Protein AF-A0A397U484-F1 (afdb_monomer_lite)

Structure (mmCIF, N/CA/C/O backbone):
data_AF-A0A397U484-F1
#
_entry.id   AF-A0A397U484-F1
#
loop_
_atom_site.group_PDB
_atom_site.id
_atom_site.type_symbol
_atom_site.label_atom_id
_atom_site.label_alt_id
_atom_site.label_comp_id
_atom_site.label_asym_id
_atom_site.label_entity_id
_atom_site.label_seq_id
_atom_site.pdbx_PDB_ins_code
_atom_site.Cartn_x
_atom_site.Cartn_y
_atom_site.Cartn_z
_atom_site.occupancy
_atom_site.B_iso_or_equiv
_atom_site.auth_seq_id
_atom_site.auth_comp_id
_atom_site.auth_asym_id
_atom_site.auth_atom_id
_atom_site.pdbx_PDB_model_num
ATOM 1 N N . MET A 1 1 ? -28.009 -12.535 -7.518 1.00 37.16 1 MET A N 1
ATOM 2 C CA . MET A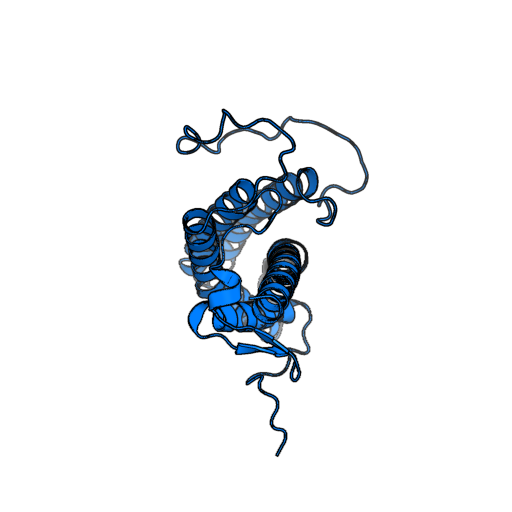 1 1 ? -27.592 -11.206 -7.020 1.00 37.16 1 MET A CA 1
ATOM 3 C C . MET A 1 1 ? -26.565 -11.410 -5.917 1.00 37.16 1 MET A C 1
ATOM 5 O O . MET A 1 1 ? -26.937 -11.624 -4.772 1.00 37.16 1 MET A O 1
ATOM 9 N N . THR A 1 2 ? -25.275 -11.471 -6.244 1.00 42.84 2 THR A N 1
ATOM 10 C CA . THR A 1 2 ? -24.230 -11.601 -5.219 1.00 42.84 2 THR A CA 1
ATOM 11 C C . THR A 1 2 ? -23.977 -10.226 -4.626 1.00 42.84 2 THR A C 1
ATOM 13 O O . THR A 1 2 ? -23.260 -9.416 -5.202 1.00 42.84 2 THR A O 1
ATOM 16 N N . ASN A 1 3 ? -24.609 -9.962 -3.485 1.00 43.28 3 ASN A N 1
ATOM 17 C CA . ASN A 1 3 ? -24.406 -8.767 -2.674 1.00 43.28 3 ASN A CA 1
ATOM 18 C C . ASN A 1 3 ? -23.039 -8.844 -1.964 1.00 43.28 3 ASN A C 1
ATOM 20 O O . ASN A 1 3 ? -22.953 -8.876 -0.739 1.00 43.28 3 ASN A O 1
ATOM 24 N N . SER A 1 4 ? -21.951 -8.998 -2.724 1.00 55.66 4 SER A N 1
ATOM 25 C CA . SER A 1 4 ? -20.608 -8.854 -2.178 1.00 55.66 4 SER A CA 1
ATOM 26 C C . SER A 1 4 ? -20.377 -7.361 -2.003 1.00 55.66 4 SER A C 1
ATOM 28 O O . SER A 1 4 ? -20.268 -6.647 -2.990 1.00 55.66 4 SER A O 1
ATOM 30 N N . GLY A 1 5 ? -20.281 -6.868 -0.768 1.00 64.00 5 GLY A N 1
ATOM 31 C CA . GLY A 1 5 ? -20.002 -5.449 -0.494 1.00 64.00 5 GLY A CA 1
ATOM 32 C C . GLY A 1 5 ? -18.677 -4.918 -1.084 1.00 64.00 5 GLY A C 1
ATOM 33 O O . GLY A 1 5 ? -18.358 -3.734 -0.959 1.00 64.00 5 GLY A O 1
ATOM 34 N N . ILE A 1 6 ? -17.894 -5.777 -1.747 1.00 72.88 6 ILE A N 1
ATOM 35 C CA . ILE A 1 6 ? -16.725 -5.423 -2.550 1.00 72.88 6 ILE A CA 1
ATOM 36 C C . ILE A 1 6 ? -17.158 -5.206 -4.005 1.00 72.88 6 ILE A C 1
ATOM 38 O O . ILE A 1 6 ? -17.778 -6.079 -4.604 1.00 72.88 6 ILE A O 1
ATOM 42 N N . SER A 1 7 ? -16.777 -4.063 -4.580 1.00 70.06 7 SER A N 1
ATOM 43 C CA . SER A 1 7 ? -17.123 -3.692 -5.959 1.00 70.06 7 SER A CA 1
ATOM 44 C C . SER A 1 7 ? -16.240 -4.360 -7.025 1.00 70.06 7 SER A C 1
ATOM 46 O O . SER A 1 7 ? -16.580 -4.305 -8.201 1.00 70.06 7 SER A O 1
ATOM 48 N N . GLU A 1 8 ? -15.100 -4.943 -6.643 1.00 81.12 8 GLU A N 1
ATOM 49 C CA . GLU A 1 8 ? -14.069 -5.455 -7.556 1.00 81.12 8 GLU A CA 1
ATOM 50 C C . GLU A 1 8 ? -13.489 -6.774 -7.019 1.00 81.12 8 GLU A C 1
ATOM 52 O O . GLU A 1 8 ? -13.091 -6.857 -5.853 1.00 81.12 8 GLU A O 1
ATOM 57 N N . PHE A 1 9 ? -13.422 -7.806 -7.863 1.00 86.56 9 PHE A N 1
ATOM 58 C CA . PHE A 1 9 ? -12.783 -9.082 -7.526 1.00 86.56 9 PHE A CA 1
ATOM 59 C C . PHE A 1 9 ? -11.251 -8.963 -7.552 1.00 86.56 9 PHE A C 1
ATOM 61 O O . PHE A 1 9 ? -10.719 -8.169 -8.330 1.00 86.56 9 PHE A O 1
ATOM 68 N N . PRO A 1 10 ? -10.523 -9.752 -6.739 1.00 90.06 10 PRO A N 1
ATOM 69 C CA . PRO A 1 10 ? -9.067 -9.739 -6.765 1.00 90.06 10 PRO A CA 1
ATOM 70 C C . PRO A 1 10 ? -8.542 -10.135 -8.159 1.00 90.06 10 PRO A C 1
ATOM 72 O O . PRO A 1 10 ? -9.025 -11.119 -8.725 1.00 90.06 10 PRO A O 1
ATOM 75 N N . PRO A 1 11 ? -7.536 -9.425 -8.705 1.00 94.19 11 PRO A N 1
ATOM 76 C CA . PRO A 1 11 ? -6.902 -9.791 -9.968 1.00 94.19 11 PRO A CA 1
ATOM 77 C C . PRO A 1 11 ? -6.286 -11.197 -9.930 1.00 94.19 11 PRO A C 1
ATOM 79 O O . PRO A 1 11 ? -5.764 -11.630 -8.898 1.00 94.19 11 PRO A O 1
ATOM 82 N N . ASN A 1 12 ? -6.283 -11.888 -11.077 1.00 93.81 12 ASN A N 1
ATOM 83 C CA . ASN A 1 12 ? -5.610 -13.186 -11.218 1.00 93.81 12 ASN A CA 1
ATOM 84 C C . ASN A 1 12 ? -4.085 -13.050 -11.114 1.00 93.81 12 ASN A C 1
ATOM 86 O O . ASN A 1 12 ? -3.438 -13.858 -10.448 1.00 93.81 12 ASN A O 1
ATOM 90 N N . ASP A 1 13 ? -3.527 -12.009 -11.737 1.00 94.19 13 ASP A N 1
ATOM 91 C CA . ASP A 1 13 ? -2.103 -11.692 -11.666 1.00 94.19 13 ASP A CA 1
ATOM 92 C C . ASP A 1 13 ? -1.714 -11.299 -10.234 1.00 94.19 13 ASP A C 1
ATOM 94 O O . ASP A 1 13 ? -2.252 -10.350 -9.654 1.00 94.19 13 ASP A O 1
ATOM 98 N N . VAL A 1 14 ? -0.766 -12.042 -9.665 1.00 95.75 14 VAL A N 1
ATOM 99 C CA . VAL A 1 14 ? -0.270 -11.841 -8.302 1.00 95.75 14 VAL A CA 1
ATOM 100 C C . VAL A 1 14 ? 0.379 -10.474 -8.112 1.00 95.75 14 VAL A C 1
ATOM 102 O O . VAL A 1 14 ? 0.218 -9.895 -7.040 1.00 95.75 14 VAL A O 1
ATOM 105 N N . HIS A 1 15 ? 1.017 -9.918 -9.146 1.00 96.94 15 HIS A N 1
ATOM 106 C CA . HIS A 1 15 ? 1.663 -8.608 -9.081 1.00 96.94 15 HIS A CA 1
ATOM 107 C C . HIS A 1 15 ? 0.651 -7.459 -9.091 1.00 96.94 15 HIS A C 1
ATOM 109 O O . HIS A 1 15 ? 0.992 -6.343 -8.720 1.00 96.94 15 HIS A O 1
ATOM 115 N N . LEU A 1 16 ? -0.613 -7.721 -9.444 1.00 97.75 16 LEU A N 1
ATOM 116 C CA . LEU A 1 16 ? -1.688 -6.725 -9.422 1.00 97.75 16 LEU A CA 1
ATOM 117 C C . LEU A 1 16 ? -2.507 -6.734 -8.120 1.00 97.75 16 LEU A C 1
ATOM 119 O O . LEU A 1 16 ? -3.198 -5.760 -7.810 1.00 97.75 16 LEU A O 1
ATOM 123 N N . LYS A 1 17 ? -2.424 -7.809 -7.327 1.00 96.88 17 LYS A N 1
ATOM 124 C CA . LYS A 1 17 ? -3.165 -7.952 -6.061 1.00 96.88 17 LYS A CA 1
ATOM 125 C C . LYS A 1 17 ? -2.845 -6.876 -5.011 1.00 96.88 17 LYS A C 1
ATOM 127 O O . LYS A 1 17 ? -3.795 -6.447 -4.352 1.00 96.88 17 LYS A O 1
ATOM 132 N N . PRO A 1 18 ? -1.588 -6.415 -4.830 1.00 97.88 18 PRO A N 1
ATOM 133 C CA . PRO A 1 18 ? -1.286 -5.349 -3.875 1.00 97.88 18 PRO A CA 1
ATOM 134 C C . PRO A 1 18 ? -2.075 -4.071 -4.161 1.00 97.88 18 PRO A C 1
ATOM 136 O O . PRO A 1 18 ? -2.688 -3.517 -3.255 1.00 97.88 18 PRO A O 1
ATOM 139 N N . PHE A 1 19 ? -2.146 -3.649 -5.424 1.00 97.75 19 PHE A N 1
ATOM 140 C CA . PHE A 1 19 ? -2.832 -2.413 -5.812 1.00 97.75 19 PHE A CA 1
ATOM 141 C C . PHE A 1 19 ? -4.352 -2.519 -5.649 1.00 97.75 19 PHE A C 1
ATOM 143 O O . PHE A 1 19 ? -4.992 -1.580 -5.176 1.00 97.75 19 PHE A O 1
ATOM 150 N N . TRP A 1 20 ? -4.930 -3.690 -5.940 1.00 96.69 20 TRP A N 1
ATOM 151 C CA . TRP A 1 20 ? -6.330 -3.980 -5.614 1.00 96.69 20 TRP A CA 1
ATOM 152 C C . TRP A 1 20 ? -6.606 -3.863 -4.109 1.00 96.69 20 TRP A C 1
ATOM 154 O O . TRP A 1 20 ? -7.555 -3.195 -3.700 1.00 96.69 20 TRP A O 1
ATOM 164 N N . LEU A 1 21 ? -5.753 -4.457 -3.268 1.00 97.19 21 LEU A N 1
ATOM 165 C CA . LEU A 1 21 ? -5.903 -4.369 -1.816 1.00 97.19 21 LEU A CA 1
ATOM 166 C C . LEU A 1 21 ? -5.760 -2.922 -1.320 1.00 97.19 21 LEU A C 1
ATOM 168 O O . LEU A 1 21 ? -6.524 -2.501 -0.454 1.00 97.19 21 LEU A O 1
ATOM 172 N N . MET A 1 22 ? -4.830 -2.150 -1.887 1.00 97.88 22 MET A N 1
ATOM 173 C CA . MET A 1 22 ? -4.642 -0.732 -1.562 1.00 97.88 22 MET A CA 1
ATOM 174 C C . MET A 1 22 ? -5.888 0.098 -1.893 1.00 97.88 22 MET A C 1
ATOM 176 O O . MET A 1 22 ? -6.296 0.886 -1.047 1.00 97.88 22 MET A O 1
ATOM 180 N N . ARG A 1 23 ? -6.570 -0.141 -3.026 1.00 96.94 23 ARG A N 1
ATOM 181 C CA . ARG A 1 23 ? -7.870 0.501 -3.330 1.00 96.94 23 ARG A CA 1
ATOM 182 C C . ARG A 1 23 ? -8.941 0.180 -2.288 1.00 96.94 23 ARG A C 1
ATOM 184 O O . ARG A 1 23 ? -9.732 1.044 -1.907 1.00 96.94 23 ARG A O 1
ATOM 191 N N . LEU A 1 24 ? -8.994 -1.069 -1.818 1.00 96.44 24 LEU A N 1
ATOM 192 C CA . LEU A 1 24 ? -9.930 -1.442 -0.757 1.00 96.44 24 LEU A CA 1
ATOM 193 C C . LEU A 1 24 ? -9.592 -0.728 0.552 1.00 96.44 24 LEU A C 1
ATOM 195 O O . LEU A 1 24 ? -10.484 -0.139 1.158 1.00 96.44 24 LEU A O 1
ATOM 199 N N . LEU A 1 25 ? -8.322 -0.736 0.960 1.00 97.69 25 LEU A N 1
ATOM 200 C CA . LEU A 1 25 ? -7.854 -0.051 2.166 1.00 97.69 25 LEU A CA 1
ATOM 201 C C . LEU A 1 25 ? -8.114 1.459 2.095 1.00 97.69 25 LEU A C 1
ATOM 203 O O . LEU A 1 25 ? -8.674 2.009 3.042 1.00 97.69 25 LEU A O 1
ATOM 207 N N . GLU A 1 26 ? -7.817 2.103 0.966 1.00 97.69 26 GLU A N 1
ATOM 208 C CA . GLU A 1 26 ? -8.126 3.513 0.713 1.00 97.69 26 GLU A CA 1
ATOM 209 C C . GLU A 1 26 ? -9.607 3.801 0.962 1.00 97.69 26 GLU A C 1
ATOM 211 O O . GLU A 1 26 ? -9.950 4.677 1.754 1.00 97.69 26 GLU A O 1
ATOM 216 N N . ARG A 1 27 ? -10.502 3.000 0.374 1.00 96.62 27 ARG A N 1
ATOM 217 C CA . ARG A 1 27 ? -11.949 3.162 0.560 1.00 96.62 27 ARG A CA 1
ATOM 218 C C . ARG A 1 27 ? -12.374 3.011 2.020 1.00 96.62 27 ARG A C 1
ATOM 220 O O . ARG A 1 27 ? -13.224 3.762 2.500 1.00 96.62 27 ARG A O 1
ATOM 227 N N . THR A 1 28 ? -11.757 2.089 2.765 1.00 97.38 28 THR A N 1
ATOM 228 C CA . THR A 1 28 ? -12.026 1.966 4.208 1.00 97.38 28 THR A CA 1
ATOM 229 C C . THR A 1 28 ? -11.581 3.194 5.007 1.00 97.38 28 THR A C 1
ATOM 231 O O . THR A 1 28 ? -12.201 3.502 6.022 1.00 97.38 28 THR A O 1
ATOM 234 N N . MET A 1 29 ? -10.551 3.912 4.553 1.00 97.75 29 MET A N 1
ATOM 235 C CA . MET A 1 29 ? -10.030 5.123 5.195 1.00 97.75 29 MET A CA 1
ATOM 236 C C . MET A 1 29 ? -10.788 6.397 4.786 1.00 97.75 29 MET A C 1
ATOM 238 O O . MET A 1 29 ? -10.881 7.332 5.581 1.00 97.75 29 MET A O 1
ATOM 242 N N . THR A 1 30 ? -11.357 6.455 3.578 1.00 96.75 30 THR A N 1
ATOM 243 C CA . THR A 1 30 ? -12.063 7.647 3.074 1.00 96.75 30 THR A CA 1
ATOM 244 C C . THR A 1 30 ? -13.531 7.679 3.478 1.00 96.75 30 THR A C 1
ATOM 246 O O . THR A 1 30 ? -13.977 8.666 4.059 1.00 96.75 30 THR A O 1
ATOM 249 N N . THR A 1 31 ? -14.276 6.603 3.219 1.00 95.81 31 THR A N 1
ATOM 250 C CA . THR A 1 31 ? -15.728 6.518 3.472 1.00 95.81 31 THR A CA 1
ATOM 251 C C . THR A 1 31 ? -16.108 5.392 4.428 1.00 95.81 31 THR A C 1
ATOM 253 O O . THR A 1 31 ? -17.232 5.348 4.921 1.00 95.81 31 THR A O 1
ATOM 256 N N . GLY A 1 32 ? -15.179 4.476 4.707 1.00 96.19 32 GLY A N 1
ATOM 257 C CA . GLY A 1 32 ? -15.517 3.147 5.204 1.00 96.19 32 GLY A CA 1
ATOM 258 C C . GLY A 1 32 ? -15.878 2.221 4.041 1.00 96.19 32 GLY A C 1
ATOM 259 O O . GLY A 1 32 ? -16.239 2.669 2.948 1.00 96.19 32 GLY A O 1
ATOM 260 N N . GLY A 1 33 ? -15.737 0.914 4.245 1.00 95.25 33 GLY A N 1
ATOM 261 C CA . GLY A 1 33 ? -15.978 -0.045 3.172 1.00 95.25 33 GLY A CA 1
ATOM 262 C C . GLY A 1 33 ? -15.709 -1.492 3.548 1.00 95.25 33 GLY A C 1
ATOM 263 O O . GLY A 1 33 ? -15.178 -1.797 4.612 1.00 95.25 33 GLY A O 1
ATOM 264 N N . TYR A 1 34 ? -16.072 -2.399 2.646 1.00 93.81 34 TYR A N 1
ATOM 265 C CA . TYR A 1 34 ? -15.787 -3.821 2.798 1.00 93.81 34 TYR A CA 1
ATOM 266 C C . TYR A 1 34 ? -14.369 -4.151 2.328 1.00 93.81 34 TYR A C 1
ATOM 268 O O . TYR A 1 34 ? -14.021 -3.889 1.176 1.00 93.81 34 TYR A O 1
ATOM 276 N N . LEU A 1 35 ? -13.581 -4.769 3.212 1.00 92.25 35 LEU A N 1
ATOM 277 C CA . LEU A 1 35 ? -12.270 -5.341 2.881 1.00 92.25 35 LEU A CA 1
ATOM 278 C C . LEU A 1 35 ? -12.399 -6.796 2.406 1.00 92.25 35 LEU A C 1
ATOM 280 O O . LEU A 1 35 ? -11.653 -7.254 1.547 1.00 92.25 35 LEU A O 1
ATOM 284 N N . THR A 1 36 ? -13.375 -7.521 2.956 1.00 90.00 36 THR A N 1
ATOM 285 C CA . THR A 1 36 ? -13.814 -8.841 2.483 1.00 90.00 36 THR A CA 1
ATOM 286 C C . THR A 1 36 ? -15.336 -8.810 2.300 1.00 90.00 36 THR A C 1
ATOM 288 O O . THR A 1 36 ? -15.978 -7.921 2.865 1.00 90.00 36 THR A O 1
ATOM 291 N N . PRO A 1 37 ? -15.976 -9.777 1.607 1.00 88.06 37 PRO A N 1
ATOM 292 C CA . PRO A 1 37 ? -17.436 -9.774 1.461 1.00 88.06 37 PRO A CA 1
ATOM 293 C C . PRO A 1 37 ? -18.191 -9.835 2.799 1.00 88.06 37 PRO A C 1
ATOM 295 O O . PRO A 1 37 ? -19.392 -9.599 2.832 1.00 88.06 37 PRO A O 1
ATOM 298 N N . LYS A 1 38 ? -17.492 -10.171 3.892 1.00 89.62 38 LYS A N 1
ATOM 299 C CA . LYS A 1 38 ? -18.045 -10.347 5.238 1.00 89.62 38 LYS A CA 1
ATOM 300 C C . LYS A 1 38 ? -17.447 -9.396 6.279 1.00 89.62 38 LYS A C 1
ATOM 302 O O . LYS A 1 38 ? -17.822 -9.482 7.441 1.00 89.62 38 LYS A O 1
ATOM 307 N N . LEU A 1 39 ? -16.519 -8.517 5.896 1.00 92.38 39 LEU A N 1
ATOM 308 C CA . LEU A 1 39 ? -15.833 -7.616 6.823 1.00 92.38 39 LEU A CA 1
ATOM 309 C C . LEU A 1 39 ? -15.945 -6.174 6.339 1.00 92.38 39 LEU A C 1
ATOM 311 O O . LEU A 1 39 ? -15.219 -5.764 5.431 1.00 92.38 39 LEU A O 1
ATOM 315 N N . TYR A 1 40 ? -16.844 -5.422 6.971 1.00 94.94 40 TYR A N 1
ATOM 316 C CA . TYR A 1 40 ? -16.932 -3.974 6.831 1.00 94.94 40 TYR A CA 1
ATOM 317 C C . TYR A 1 40 ? -15.998 -3.291 7.831 1.00 94.94 40 TYR A C 1
ATOM 319 O O . TYR A 1 40 ? -16.014 -3.613 9.018 1.00 94.94 40 TYR A O 1
ATOM 327 N N . ILE A 1 41 ? -15.213 -2.331 7.354 1.00 96.62 41 ILE A N 1
ATOM 328 C CA . ILE A 1 41 ? -14.326 -1.501 8.162 1.00 96.62 41 ILE A CA 1
ATOM 329 C C . ILE A 1 41 ? -14.887 -0.073 8.174 1.00 96.62 41 ILE A C 1
ATOM 331 O O . ILE A 1 41 ? -14.876 0.597 7.135 1.00 96.62 41 ILE A O 1
ATOM 335 N N . PRO A 1 42 ? -15.380 0.417 9.325 1.00 95.88 42 PRO A N 1
ATOM 336 C CA . PRO A 1 42 ? -15.797 1.805 9.469 1.00 95.88 42 PRO A CA 1
ATOM 337 C C . PRO A 1 42 ? -14.602 2.758 9.377 1.00 95.88 42 PRO A C 1
ATOM 339 O O . PRO A 1 42 ? -13.564 2.504 9.982 1.00 95.88 42 PRO A O 1
ATOM 342 N N . ARG A 1 43 ? -14.776 3.916 8.730 1.00 95.94 43 ARG A N 1
ATOM 343 C CA . ARG A 1 43 ? -13.749 4.971 8.652 1.00 95.94 43 ARG A CA 1
ATOM 344 C C . ARG A 1 43 ? -13.151 5.335 10.012 1.00 95.94 43 ARG A C 1
ATOM 346 O O . ARG A 1 43 ? -11.938 5.420 10.166 1.00 95.94 43 ARG A O 1
ATOM 353 N N . ASN A 1 44 ? -14.010 5.521 11.014 1.00 93.44 44 ASN A N 1
ATOM 354 C CA . ASN A 1 44 ? -13.605 5.975 12.347 1.00 93.44 44 ASN A CA 1
ATOM 355 C C . ASN A 1 44 ? -12.716 4.965 13.092 1.00 93.44 44 ASN A C 1
ATOM 357 O O . ASN A 1 44 ? -12.059 5.335 14.061 1.00 93.44 44 ASN A O 1
ATOM 361 N N . LEU A 1 45 ? -12.658 3.710 12.634 1.00 95.06 45 LEU A N 1
ATOM 362 C CA . LEU A 1 45 ? -11.741 2.708 13.170 1.00 95.06 45 LEU A CA 1
ATOM 363 C C . LEU A 1 45 ? -10.276 3.085 12.899 1.00 95.06 45 LEU A C 1
ATOM 365 O O . LEU A 1 45 ? -9.426 2.817 13.746 1.00 95.06 45 LEU A O 1
ATOM 369 N N . TRP A 1 46 ? -9.992 3.744 11.771 1.00 96.31 46 TRP A N 1
ATOM 370 C CA . TRP A 1 46 ? -8.652 4.217 11.407 1.00 96.31 46 TRP A CA 1
ATOM 371 C C . TRP A 1 46 ? -8.211 5.458 12.183 1.00 96.31 46 TRP A C 1
ATOM 373 O O . TRP A 1 46 ? -7.034 5.610 12.486 1.00 96.31 46 TRP A O 1
ATOM 383 N N . LEU A 1 47 ? -9.162 6.326 12.531 1.00 92.62 47 LEU A N 1
ATOM 384 C CA . LEU A 1 47 ? -8.902 7.645 13.123 1.00 92.62 47 LEU A CA 1
ATOM 385 C C . LEU A 1 47 ? -8.901 7.631 14.657 1.00 92.62 47 LEU A C 1
ATOM 387 O O . LEU A 1 47 ? -8.864 8.678 15.303 1.00 92.62 47 LEU A O 1
ATOM 391 N N . GLN A 1 48 ? -8.993 6.449 15.264 1.00 88.50 48 GLN A N 1
ATOM 392 C CA . GLN A 1 48 ? -9.033 6.339 16.714 1.00 88.50 48 GLN A CA 1
ATOM 393 C C . GLN A 1 48 ? -7.641 6.517 17.333 1.00 88.50 48 GLN A C 1
ATOM 395 O O . GLN A 1 48 ? -6.653 5.932 16.892 1.00 88.50 48 GLN A O 1
ATOM 400 N N . GLY A 1 49 ? -7.591 7.238 18.450 1.00 86.06 49 GLY A N 1
ATOM 401 C CA . GLY A 1 49 ? -6.440 7.223 19.344 1.00 86.06 49 GLY A CA 1
ATOM 402 C C . GLY A 1 49 ? -6.398 5.989 20.256 1.00 86.06 49 GLY A C 1
ATOM 403 O O . GLY A 1 49 ? -7.355 5.208 20.387 1.00 86.06 49 GLY A O 1
ATOM 404 N N . HIS A 1 50 ? -5.289 5.885 20.981 1.00 85.81 50 HIS A N 1
ATOM 405 C CA . HIS A 1 50 ? -5.014 4.941 22.064 1.00 85.81 50 HIS A CA 1
ATOM 406 C C . HIS A 1 50 ? -4.744 3.482 21.655 1.00 85.81 50 HIS A C 1
ATOM 408 O O . HIS A 1 50 ? -4.724 2.591 22.512 1.00 85.81 50 HIS A O 1
ATOM 414 N N . ALA A 1 51 ? -4.527 3.219 20.366 1.00 90.19 51 ALA A N 1
ATOM 415 C CA . ALA A 1 51 ? -4.014 1.943 19.872 1.00 90.19 51 ALA A CA 1
ATOM 416 C C . ALA A 1 51 ? -2.476 1.907 19.926 1.00 90.19 51 ALA A C 1
ATOM 418 O O . ALA A 1 51 ? -1.812 2.923 19.743 1.00 90.19 51 ALA A O 1
ATOM 419 N N . LYS A 1 52 ? -1.885 0.741 20.195 1.00 90.75 52 LYS A N 1
ATOM 420 C CA . LYS A 1 52 ? -0.423 0.578 20.249 1.00 90.75 52 LYS A CA 1
ATOM 421 C C . LYS A 1 52 ? 0.095 0.147 18.880 1.00 90.75 52 LYS A C 1
ATOM 423 O O . LYS A 1 52 ? 0.213 -1.047 18.616 1.00 90.75 52 LYS A O 1
ATOM 428 N N . LEU A 1 53 ? 0.351 1.114 18.001 1.00 91.88 53 LEU A N 1
ATOM 429 C CA . LEU A 1 53 ? 0.922 0.844 16.682 1.00 91.88 53 LEU A CA 1
ATOM 430 C C . LEU A 1 53 ? 2.448 0.902 16.752 1.00 91.88 53 LEU A C 1
ATOM 432 O O . LEU A 1 53 ? 3.032 1.908 17.147 1.00 91.88 53 LEU A O 1
ATOM 436 N N . ALA A 1 54 ? 3.105 -0.187 16.358 1.00 91.25 54 ALA A N 1
ATOM 437 C CA . ALA A 1 54 ? 4.559 -0.261 16.387 1.00 91.25 54 ALA A CA 1
ATOM 438 C C . ALA A 1 54 ? 5.185 0.670 15.338 1.00 91.25 54 ALA A C 1
ATOM 440 O O . ALA A 1 54 ? 4.805 0.629 14.164 1.00 91.25 54 ALA A O 1
ATOM 441 N N . SER A 1 55 ? 6.178 1.455 15.769 1.00 92.44 55 SER A N 1
ATOM 442 C CA . SER A 1 55 ? 7.062 2.257 14.910 1.00 92.44 55 SER A CA 1
ATOM 443 C C . SER A 1 55 ? 6.330 3.138 13.892 1.00 92.44 55 SER A C 1
ATOM 445 O O . SER A 1 55 ? 6.728 3.191 12.728 1.00 92.44 55 SER A O 1
ATOM 447 N N . ILE A 1 56 ? 5.269 3.823 14.323 1.00 93.50 56 ILE A N 1
ATOM 448 C CA . ILE A 1 56 ? 4.435 4.634 13.432 1.00 93.50 56 ILE A CA 1
ATOM 449 C C . ILE A 1 56 ? 5.224 5.725 12.702 1.00 93.50 56 ILE A C 1
ATOM 451 O O . ILE A 1 56 ? 5.114 5.813 11.485 1.00 93.50 56 ILE A O 1
ATOM 455 N N . ASP A 1 57 ? 6.127 6.430 13.387 1.00 92.06 57 ASP A N 1
ATOM 456 C CA . ASP A 1 57 ? 6.979 7.459 12.770 1.00 92.06 57 ASP A CA 1
ATOM 457 C C . ASP A 1 57 ? 7.823 6.890 11.623 1.00 92.06 57 ASP A C 1
ATOM 459 O O . ASP A 1 57 ? 8.024 7.521 10.588 1.00 92.06 57 ASP A O 1
ATOM 463 N N . ALA A 1 58 ? 8.298 5.649 11.781 1.00 93.75 58 ALA A N 1
ATOM 464 C CA . ALA A 1 58 ? 9.060 4.972 10.740 1.00 93.75 58 ALA A CA 1
ATOM 465 C C . ALA A 1 58 ? 8.183 4.606 9.537 1.00 93.75 58 ALA A C 1
ATOM 467 O O . ALA A 1 58 ? 8.662 4.668 8.406 1.00 93.75 58 ALA A O 1
ATOM 468 N N . LYS A 1 59 ? 6.919 4.229 9.768 1.00 96.31 59 LYS A N 1
ATOM 469 C CA . LYS A 1 59 ? 5.951 3.933 8.703 1.00 96.31 59 LYS A CA 1
ATOM 470 C C . LYS A 1 59 ? 5.552 5.204 7.960 1.00 96.31 59 LYS A C 1
ATOM 472 O O . LYS A 1 59 ? 5.607 5.190 6.736 1.00 96.31 59 LYS A O 1
ATOM 477 N N . ILE A 1 60 ? 5.240 6.287 8.678 1.00 96.50 60 ILE A N 1
ATOM 478 C CA . ILE A 1 60 ? 4.916 7.602 8.100 1.00 96.50 60 ILE A CA 1
ATOM 479 C C . ILE A 1 60 ? 6.074 8.080 7.222 1.00 96.50 60 ILE A C 1
ATOM 481 O O . ILE A 1 60 ? 5.905 8.249 6.018 1.00 96.50 60 ILE A O 1
ATOM 485 N N . SER A 1 61 ? 7.283 8.149 7.789 1.00 96.38 61 SER A N 1
ATOM 486 C CA . SER A 1 61 ? 8.477 8.579 7.055 1.00 96.38 61 SER A CA 1
ATOM 487 C C . SER A 1 61 ? 8.792 7.687 5.847 1.00 96.38 61 SER A C 1
ATOM 489 O O . SER A 1 61 ? 9.224 8.183 4.807 1.00 96.38 61 SER A O 1
ATOM 491 N N . SER A 1 62 ? 8.549 6.374 5.945 1.00 97.56 62 SER A N 1
ATOM 492 C CA . SER A 1 62 ? 8.701 5.473 4.794 1.00 97.56 62 SER A CA 1
ATOM 493 C C . SER A 1 62 ? 7.665 5.768 3.707 1.00 97.56 62 SER A C 1
ATOM 495 O O . SER A 1 62 ? 8.020 5.795 2.532 1.00 97.56 62 SER A O 1
ATOM 497 N N . CYS A 1 63 ? 6.407 6.026 4.079 1.00 98.56 63 CYS A N 1
ATOM 498 C CA . CYS A 1 63 ? 5.342 6.365 3.135 1.00 98.56 63 CYS A CA 1
ATOM 499 C C . CYS A 1 63 ? 5.622 7.687 2.411 1.00 98.56 63 CYS A C 1
ATOM 501 O O . CYS A 1 63 ? 5.430 7.749 1.200 1.00 98.56 63 CYS A O 1
ATOM 503 N N . ASP A 1 64 ? 6.156 8.700 3.098 1.00 98.38 64 ASP A N 1
ATOM 504 C CA . ASP A 1 64 ? 6.569 9.959 2.462 1.00 98.38 64 ASP A CA 1
ATOM 505 C C . ASP A 1 64 ? 7.630 9.741 1.378 1.00 98.38 64 ASP A C 1
ATOM 507 O O . ASP A 1 64 ? 7.571 10.325 0.292 1.00 98.38 64 ASP A O 1
ATOM 511 N N . VAL A 1 65 ? 8.617 8.878 1.630 1.00 98.44 65 VAL A N 1
ATOM 512 C CA . VAL A 1 65 ? 9.647 8.596 0.622 1.00 98.44 65 VAL A CA 1
ATOM 513 C C . VAL A 1 65 ? 9.114 7.749 -0.527 1.00 98.44 65 VAL A C 1
ATOM 515 O O . VAL A 1 65 ? 9.444 8.028 -1.683 1.00 98.44 65 VAL A O 1
ATOM 518 N N . VAL A 1 66 ? 8.238 6.782 -0.249 1.00 98.50 66 VAL A N 1
ATOM 519 C CA . VAL A 1 66 ? 7.526 6.036 -1.298 1.00 98.50 66 VAL A CA 1
ATOM 520 C C . VAL A 1 66 ? 6.703 6.984 -2.167 1.00 98.50 66 VAL A C 1
ATOM 522 O O . VAL A 1 66 ? 6.789 6.904 -3.391 1.00 98.50 66 VAL A O 1
ATOM 525 N N . LEU A 1 67 ? 5.970 7.926 -1.567 1.00 98.69 67 LEU A N 1
ATOM 526 C CA . LEU A 1 67 ? 5.188 8.925 -2.291 1.00 98.69 67 LEU A CA 1
ATOM 527 C C . LEU A 1 67 ? 6.071 9.737 -3.243 1.00 98.69 67 LEU A C 1
ATOM 529 O O . LEU A 1 67 ? 5.739 9.880 -4.416 1.00 98.69 67 LEU A O 1
ATOM 533 N N . ASN A 1 68 ? 7.235 10.202 -2.787 1.00 98.44 68 ASN A N 1
ATOM 534 C CA . ASN A 1 68 ? 8.178 10.921 -3.648 1.00 98.44 68 ASN A CA 1
ATOM 535 C C . ASN A 1 68 ? 8.685 10.062 -4.822 1.00 98.44 68 ASN A C 1
ATOM 537 O O . ASN A 1 68 ? 8.834 10.567 -5.937 1.00 98.44 68 ASN A O 1
ATOM 541 N N . CYS A 1 69 ? 8.910 8.763 -4.605 1.00 98.44 69 CYS A N 1
ATOM 542 C CA . CYS A 1 69 ? 9.280 7.833 -5.674 1.00 98.44 69 CYS A CA 1
ATOM 543 C C . CYS A 1 69 ? 8.147 7.662 -6.698 1.00 98.44 69 CYS A C 1
ATOM 545 O O . CYS A 1 69 ? 8.397 7.719 -7.901 1.00 98.44 69 CYS A O 1
ATOM 547 N N . LEU A 1 70 ? 6.901 7.522 -6.235 1.00 98.50 70 LEU A N 1
ATOM 548 C CA . LEU A 1 70 ? 5.712 7.424 -7.089 1.00 98.50 70 LEU A CA 1
ATOM 549 C C . LEU A 1 70 ? 5.478 8.708 -7.901 1.00 98.50 70 LEU A C 1
ATOM 551 O O . LEU A 1 70 ? 5.217 8.652 -9.102 1.00 98.50 70 LEU A O 1
ATOM 555 N N . LEU A 1 71 ? 5.659 9.877 -7.284 1.00 98.06 71 LEU A N 1
ATOM 556 C CA . LEU A 1 71 ? 5.577 11.174 -7.963 1.00 98.06 71 LEU A CA 1
ATOM 557 C C . LEU A 1 71 ? 6.684 11.365 -9.010 1.00 98.06 71 LEU A C 1
ATOM 559 O O . LEU A 1 71 ? 6.475 12.035 -10.019 1.00 98.06 71 LEU A O 1
ATOM 563 N N . LYS A 1 72 ? 7.871 10.786 -8.797 1.00 97.25 72 LYS A N 1
ATOM 564 C CA . LYS A 1 72 ? 8.934 10.759 -9.811 1.00 97.25 72 LYS A CA 1
ATOM 565 C C . LYS A 1 72 ? 8.574 9.817 -10.964 1.00 97.25 72 LYS A C 1
ATOM 567 O O . LYS A 1 72 ? 8.754 10.177 -12.125 1.00 97.25 72 LYS A O 1
ATOM 572 N N . LEU A 1 73 ? 8.041 8.638 -10.649 1.00 97.50 73 LEU A N 1
ATOM 573 C CA . LEU A 1 73 ? 7.667 7.631 -11.639 1.00 97.50 73 LEU A CA 1
ATOM 574 C C . LEU A 1 73 ? 6.502 8.091 -12.534 1.00 97.50 73 LEU A C 1
ATOM 576 O O . LEU A 1 73 ? 6.562 7.903 -13.745 1.00 97.50 73 LEU A O 1
ATOM 580 N N . SER A 1 74 ? 5.494 8.761 -11.966 1.00 96.81 74 SER A N 1
ATOM 581 C CA . SER A 1 74 ? 4.329 9.299 -12.698 1.00 96.81 74 SER A CA 1
ATOM 582 C C . SER A 1 74 ? 4.661 10.419 -13.683 1.00 96.81 74 SER A C 1
ATOM 584 O O . SER A 1 74 ? 3.906 10.651 -14.622 1.00 96.81 74 SER A O 1
ATOM 586 N N . LYS A 1 75 ? 5.804 11.090 -13.513 1.00 96.12 75 LYS A N 1
ATOM 587 C CA . LYS A 1 75 ? 6.315 12.094 -14.461 1.00 96.12 75 LYS A CA 1
ATOM 588 C C . LYS A 1 75 ? 7.111 11.488 -15.619 1.00 96.12 75 LYS A C 1
ATOM 590 O O . LYS A 1 75 ? 7.560 12.222 -16.492 1.00 96.12 75 LYS A O 1
ATOM 595 N N . THR A 1 76 ? 7.340 10.178 -15.604 1.00 95.56 76 THR A N 1
ATOM 596 C CA . THR A 1 76 ? 8.157 9.486 -16.606 1.00 95.56 76 THR A CA 1
ATOM 597 C C . THR A 1 76 ? 7.253 8.863 -17.660 1.00 95.56 76 THR A C 1
ATOM 599 O O . THR A 1 76 ? 6.308 8.177 -17.297 1.00 95.56 76 THR A O 1
ATOM 602 N N . SER A 1 77 ? 7.524 9.081 -18.950 1.00 93.12 77 SER A N 1
ATOM 603 C CA . SER A 1 77 ? 6.743 8.440 -20.018 1.00 93.12 77 SER A CA 1
ATOM 604 C C . SER A 1 77 ? 6.949 6.924 -20.011 1.00 93.12 77 SER A C 1
ATOM 606 O O . SER A 1 77 ? 8.076 6.456 -19.852 1.00 93.12 77 SER A O 1
ATOM 608 N N . VAL A 1 78 ? 5.870 6.161 -20.207 1.00 91.56 78 VAL A N 1
ATOM 609 C CA . VAL A 1 78 ? 5.931 4.695 -20.321 1.00 91.56 78 VAL A CA 1
ATOM 610 C C . VAL A 1 78 ? 6.546 4.243 -21.652 1.00 91.56 78 VAL A C 1
ATOM 612 O O . VAL A 1 78 ? 7.165 3.183 -21.707 1.00 91.56 78 VAL A O 1
ATOM 615 N N . ASP A 1 79 ? 6.432 5.073 -22.695 1.00 89.94 79 ASP A N 1
ATOM 616 C CA . ASP A 1 79 ? 6.929 4.772 -24.044 1.00 89.94 79 ASP A CA 1
ATOM 617 C C . ASP A 1 79 ? 8.453 4.962 -24.163 1.00 89.94 79 ASP A C 1
ATOM 619 O O . ASP A 1 79 ? 9.106 4.316 -24.983 1.00 89.94 79 ASP A O 1
ATOM 623 N N . ASP A 1 80 ? 9.043 5.817 -23.317 1.00 93.06 80 ASP A N 1
ATOM 624 C CA . ASP A 1 80 ? 10.493 6.024 -23.246 1.00 93.06 80 ASP A CA 1
ATOM 625 C C . ASP A 1 80 ? 11.125 5.013 -22.280 1.00 93.06 80 ASP A C 1
ATOM 627 O O . ASP A 1 80 ? 11.374 5.279 -21.098 1.00 93.06 80 ASP A O 1
ATOM 631 N N . MET A 1 81 ? 11.366 3.808 -22.796 1.00 92.81 81 MET A N 1
ATOM 632 C CA . MET A 1 81 ? 11.887 2.690 -22.011 1.00 92.81 81 MET A CA 1
ATOM 633 C C . MET A 1 81 ? 13.297 2.934 -21.460 1.00 92.81 81 MET A C 1
ATOM 635 O O . MET A 1 81 ? 13.630 2.373 -20.419 1.00 92.81 81 MET A O 1
ATOM 639 N N . ASP A 1 82 ? 14.133 3.750 -22.104 1.00 94.50 82 ASP A N 1
ATOM 640 C CA . ASP A 1 82 ? 15.479 4.052 -21.604 1.00 94.50 82 ASP A CA 1
ATOM 641 C C . ASP A 1 82 ? 15.437 4.994 -20.401 1.00 94.50 82 ASP A C 1
ATOM 643 O O . ASP A 1 82 ? 16.123 4.763 -19.398 1.00 94.50 82 ASP A O 1
ATOM 647 N N . VAL A 1 83 ? 14.607 6.037 -20.462 1.00 95.81 83 VAL A N 1
ATOM 648 C CA . VAL A 1 83 ? 14.405 6.946 -19.329 1.00 95.81 83 VAL A CA 1
ATOM 649 C C . VAL A 1 83 ? 13.669 6.234 -18.198 1.00 95.81 83 VAL A C 1
ATOM 651 O O . VAL A 1 83 ? 14.096 6.330 -17.044 1.00 95.81 83 VAL A O 1
ATOM 654 N N . LEU A 1 84 ? 12.620 5.466 -18.507 1.00 96.62 84 LEU A N 1
ATOM 655 C CA . LEU A 1 84 ? 11.889 4.690 -17.508 1.00 96.62 84 LEU A CA 1
ATOM 656 C C . LEU A 1 84 ? 12.802 3.704 -16.780 1.00 96.62 84 LEU A C 1
ATOM 658 O O . LEU A 1 84 ? 12.783 3.643 -15.550 1.00 96.62 84 LEU A O 1
ATOM 662 N N . MET A 1 85 ? 13.643 2.979 -17.518 1.00 96.69 85 MET A N 1
ATOM 663 C CA . MET A 1 85 ? 14.619 2.058 -16.943 1.00 96.69 85 MET A CA 1
ATOM 664 C C . MET A 1 85 ? 15.552 2.787 -15.963 1.00 96.69 85 MET A C 1
ATOM 666 O O . MET A 1 85 ? 15.660 2.371 -14.810 1.00 96.69 85 MET A O 1
ATOM 670 N N . LYS A 1 86 ? 16.135 3.930 -16.352 1.00 97.06 86 LYS A N 1
ATOM 671 C CA . LYS A 1 86 ? 16.991 4.744 -15.462 1.00 97.06 86 LYS A CA 1
ATOM 672 C C . LYS A 1 86 ? 16.258 5.225 -14.205 1.00 97.06 86 LYS A C 1
ATOM 674 O O . LYS A 1 86 ? 16.838 5.261 -13.119 1.00 97.06 86 LYS A O 1
ATOM 679 N N . VAL A 1 87 ? 14.985 5.608 -14.327 1.00 98.12 87 VAL A N 1
ATOM 680 C CA . VAL A 1 87 ? 14.171 6.039 -13.180 1.00 98.12 87 VAL A CA 1
ATOM 681 C C . VAL A 1 87 ? 13.915 4.876 -12.225 1.00 98.12 87 VAL A C 1
ATOM 683 O O . VAL A 1 87 ? 14.104 5.042 -11.018 1.00 98.12 87 VAL A O 1
ATOM 686 N N . LEU A 1 88 ? 13.546 3.704 -12.747 1.00 97.94 88 LEU A N 1
ATOM 687 C CA . LEU A 1 88 ? 13.330 2.496 -11.950 1.00 97.94 88 LEU A CA 1
ATOM 688 C C . LEU A 1 88 ? 14.618 2.037 -11.251 1.00 97.94 88 LEU A C 1
ATOM 690 O O . LEU A 1 88 ? 14.574 1.723 -10.065 1.00 97.94 88 LEU A O 1
ATOM 694 N N . GLU A 1 89 ? 15.764 2.076 -11.938 1.00 97.00 89 GLU A N 1
ATOM 695 C CA . GLU A 1 89 ? 17.091 1.808 -11.358 1.00 97.00 89 GLU A CA 1
ATOM 696 C C . GLU A 1 89 ? 17.441 2.743 -10.201 1.00 97.00 89 GLU A C 1
ATOM 698 O O . GLU A 1 89 ? 18.041 2.312 -9.221 1.00 97.00 89 GLU A O 1
ATOM 703 N N . GLY A 1 90 ? 17.044 4.015 -10.280 1.00 97.31 90 GLY A N 1
ATOM 704 C CA . GLY A 1 90 ? 17.250 4.963 -9.188 1.00 97.31 90 GLY A CA 1
ATOM 705 C C . GLY A 1 90 ? 16.307 4.759 -7.996 1.00 97.31 90 GLY A C 1
ATOM 706 O O . GLY A 1 90 ? 16.664 5.121 -6.879 1.00 97.31 90 GLY A O 1
ATOM 707 N N . ILE A 1 91 ? 15.103 4.218 -8.215 1.00 98.06 91 ILE A N 1
ATOM 708 C CA . ILE A 1 91 ? 14.093 4.005 -7.162 1.00 98.06 91 ILE A CA 1
ATOM 709 C C . ILE A 1 91 ? 14.314 2.676 -6.427 1.00 98.06 91 ILE A C 1
ATOM 711 O O . ILE A 1 91 ? 14.129 2.613 -5.214 1.00 98.06 91 ILE A O 1
ATOM 715 N N . GLU A 1 92 ? 14.727 1.626 -7.134 1.00 96.56 92 GLU A N 1
ATOM 716 C CA . GLU A 1 92 ? 14.945 0.282 -6.585 1.00 96.56 92 GLU A CA 1
ATOM 717 C C . GLU A 1 92 ? 15.779 0.252 -5.286 1.00 96.56 92 GLU A C 1
ATOM 719 O O . GLU A 1 92 ? 15.251 -0.225 -4.277 1.00 96.56 92 GLU A O 1
ATOM 724 N N . PRO A 1 93 ? 16.997 0.830 -5.216 1.00 96.25 93 PRO A N 1
ATOM 725 C CA . PRO A 1 93 ? 17.789 0.807 -3.985 1.00 96.25 93 PRO A CA 1
ATOM 726 C C . PRO A 1 93 ? 17.144 1.603 -2.840 1.00 96.25 93 PRO A C 1
ATOM 728 O O . PRO A 1 93 ? 17.377 1.303 -1.668 1.00 96.25 93 PRO A O 1
ATOM 731 N N . ILE A 1 94 ? 16.314 2.607 -3.153 1.00 97.12 94 ILE A N 1
ATOM 732 C CA . ILE A 1 94 ? 15.562 3.360 -2.142 1.00 97.12 94 ILE A CA 1
ATOM 733 C C . ILE A 1 94 ? 14.535 2.428 -1.498 1.00 97.12 94 ILE A C 1
ATOM 735 O O . ILE A 1 94 ? 14.517 2.299 -0.277 1.00 97.12 94 ILE A O 1
ATOM 739 N N . ILE A 1 95 ? 13.725 1.740 -2.308 1.00 96.69 95 ILE A N 1
ATOM 740 C CA . ILE A 1 95 ? 12.698 0.799 -1.841 1.00 96.69 95 ILE A CA 1
ATOM 741 C C . ILE A 1 95 ? 13.317 -0.359 -1.039 1.00 96.69 95 ILE A C 1
ATOM 743 O O . ILE A 1 95 ? 12.829 -0.682 0.048 1.00 96.69 95 ILE A O 1
ATOM 747 N N . GLU A 1 96 ? 14.429 -0.932 -1.508 1.00 95.56 96 GLU A N 1
ATOM 748 C CA . GLU A 1 96 ? 15.169 -1.977 -0.782 1.00 95.56 96 GLU A CA 1
ATOM 749 C C . GLU A 1 96 ? 15.696 -1.462 0.572 1.00 95.56 96 GLU A C 1
ATOM 751 O O . GLU A 1 96 ? 15.550 -2.121 1.610 1.00 95.56 96 GLU A O 1
ATOM 756 N N . GLY A 1 97 ? 16.233 -0.237 0.601 1.00 94.88 97 GLY A N 1
ATOM 757 C CA . GLY A 1 97 ? 16.660 0.438 1.826 1.00 94.88 97 GLY A CA 1
ATOM 758 C C . GLY A 1 97 ? 15.518 0.656 2.826 1.00 94.88 97 GLY A C 1
ATOM 759 O O . GLY A 1 97 ? 15.691 0.407 4.026 1.00 94.88 97 GLY A O 1
ATOM 760 N N . LEU A 1 98 ? 14.333 1.057 2.349 1.00 96.50 98 LEU A N 1
ATOM 761 C CA . LEU A 1 98 ? 13.130 1.195 3.178 1.00 96.50 98 LEU A CA 1
ATOM 762 C C . LEU A 1 98 ? 12.722 -0.138 3.794 1.00 96.50 98 LEU A C 1
ATOM 764 O O . LEU A 1 98 ? 12.488 -0.209 5.001 1.00 96.50 98 LEU A O 1
ATOM 768 N N . GLN A 1 99 ? 12.663 -1.197 2.983 1.00 96.50 99 GLN A N 1
ATOM 769 C CA . GLN A 1 99 ? 12.302 -2.531 3.450 1.00 96.50 99 GLN A CA 1
ATOM 770 C C . GLN A 1 99 ? 13.251 -3.006 4.550 1.00 96.50 99 GLN A C 1
ATOM 772 O O . GLN A 1 99 ? 12.793 -3.430 5.607 1.00 96.50 99 GLN A O 1
ATOM 777 N N . ASN A 1 100 ? 14.563 -2.852 4.363 1.00 94.12 100 ASN A N 1
ATOM 778 C CA . ASN A 1 100 ? 15.557 -3.248 5.364 1.00 94.12 100 ASN A CA 1
ATOM 779 C C . ASN A 1 100 ? 15.480 -2.391 6.640 1.00 94.12 100 ASN A C 1
ATOM 781 O O . ASN A 1 100 ? 15.670 -2.884 7.755 1.00 94.12 100 ASN A O 1
ATOM 785 N N . SER A 1 101 ? 15.180 -1.097 6.510 1.00 93.12 101 SER A N 1
ATOM 786 C CA . SER A 1 101 ? 14.943 -0.218 7.658 1.00 93.12 101 SER A CA 1
ATOM 787 C C . SER A 1 101 ? 13.712 -0.646 8.460 1.00 93.12 101 SER A C 1
ATOM 789 O O . SER A 1 101 ? 13.776 -0.746 9.688 1.00 93.12 101 SER A O 1
ATOM 791 N N . LEU A 1 102 ? 12.618 -0.970 7.769 1.00 94.25 102 LEU A N 1
ATOM 792 C CA . LEU A 1 102 ? 11.380 -1.443 8.378 1.00 94.25 102 LEU A CA 1
ATOM 793 C C . LEU A 1 102 ? 11.532 -2.844 8.974 1.00 94.25 102 LEU A C 1
ATOM 795 O O . LEU A 1 102 ? 11.063 -3.050 10.086 1.00 94.25 102 LEU A O 1
ATOM 799 N N . ALA A 1 103 ? 12.245 -3.768 8.328 1.00 93.50 103 ALA A N 1
ATOM 800 C CA . ALA A 1 103 ? 12.504 -5.120 8.837 1.00 93.50 103 ALA A CA 1
ATOM 801 C C . ALA A 1 103 ? 13.209 -5.120 10.205 1.00 93.50 103 ALA A C 1
ATOM 803 O O . ALA A 1 103 ? 12.926 -5.954 11.062 1.00 93.50 103 ALA A O 1
ATOM 804 N N . ARG A 1 104 ? 14.081 -4.134 10.462 1.00 92.62 104 ARG A N 1
ATOM 805 C CA . ARG A 1 104 ? 14.732 -3.956 11.776 1.00 92.62 104 ARG A CA 1
ATOM 806 C C . ARG A 1 104 ? 13.768 -3.512 12.879 1.00 92.62 104 ARG A C 1
ATOM 808 O O . ARG A 1 104 ? 14.051 -3.731 14.052 1.00 92.62 104 ARG A O 1
ATOM 815 N N . LYS A 1 105 ? 12.660 -2.865 12.515 1.00 91.00 105 LYS A N 1
ATOM 816 C CA . LYS A 1 105 ? 11.655 -2.320 13.444 1.00 91.00 105 LYS A CA 1
ATOM 817 C C . LYS A 1 105 ? 10.410 -3.204 13.552 1.00 91.00 105 LYS A C 1
ATOM 819 O O . LYS A 1 105 ? 9.743 -3.218 14.581 1.00 91.00 105 LYS A O 1
ATOM 824 N N . LEU A 1 106 ? 10.098 -3.941 12.490 1.00 92.38 106 LEU A N 1
ATOM 825 C CA . LEU A 1 106 ? 8.892 -4.732 12.303 1.00 92.38 106 LEU A CA 1
ATOM 826 C C . LEU A 1 106 ? 9.303 -6.177 12.008 1.00 92.38 106 LEU A C 1
ATOM 828 O O . LEU A 1 106 ? 9.587 -6.528 10.869 1.00 92.38 106 LEU A O 1
ATOM 832 N N . SER A 1 107 ? 9.282 -7.037 13.028 1.00 91.06 107 SER A N 1
ATOM 833 C CA . SER A 1 107 ? 9.762 -8.433 12.951 1.00 91.06 107 SER A CA 1
ATOM 834 C C . SER A 1 107 ? 9.057 -9.327 11.921 1.00 91.06 107 SER A C 1
ATOM 836 O O . SER A 1 107 ? 9.502 -10.436 11.650 1.00 91.06 107 SER A O 1
ATOM 838 N N . TYR A 1 108 ? 7.934 -8.866 11.379 1.00 91.25 108 TYR A N 1
ATOM 839 C CA . TYR A 1 108 ? 7.118 -9.553 10.380 1.00 91.25 108 TYR A CA 1
ATOM 840 C C . TYR A 1 108 ? 7.365 -9.050 8.949 1.00 91.25 108 TYR A C 1
ATOM 842 O O . TYR A 1 108 ? 6.674 -9.490 8.031 1.00 91.25 108 TYR A O 1
ATOM 850 N N . VAL A 1 109 ? 8.280 -8.094 8.773 1.00 92.00 109 VAL A N 1
ATOM 851 C CA . VAL A 1 109 ? 8.775 -7.641 7.473 1.00 92.00 109 VAL A CA 1
ATOM 852 C C . VAL A 1 109 ? 10.098 -8.348 7.216 1.00 92.00 109 VAL A C 1
ATOM 854 O O . VAL A 1 109 ? 11.008 -8.303 8.042 1.00 92.00 109 VAL A O 1
ATOM 857 N N . GLU A 1 110 ? 10.202 -9.009 6.070 1.00 90.25 110 GLU A N 1
ATOM 858 C CA . GLU A 1 110 ? 11.421 -9.708 5.677 1.00 90.25 110 GLU A CA 1
ATOM 859 C C . GLU A 1 110 ? 12.454 -8.725 5.119 1.00 90.25 110 GLU A C 1
ATOM 861 O O . GLU A 1 110 ? 12.123 -7.794 4.383 1.00 90.25 110 GLU A O 1
ATOM 866 N N . SER A 1 111 ? 13.719 -8.932 5.478 1.00 87.81 111 SER A N 1
ATOM 867 C CA . SER A 1 111 ? 14.850 -8.198 4.907 1.00 87.81 111 SER A CA 1
ATOM 868 C C . SER A 1 111 ? 15.122 -8.684 3.481 1.00 87.81 111 SER A C 1
ATOM 870 O O . SER A 1 111 ? 15.045 -9.881 3.213 1.00 87.81 111 SER A O 1
ATOM 872 N N . THR A 1 112 ? 15.476 -7.763 2.583 1.00 83.56 112 THR A N 1
ATOM 873 C CA . THR A 1 112 ? 15.886 -8.088 1.200 1.00 83.56 112 THR A CA 1
ATOM 874 C C . THR A 1 112 ? 17.263 -8.742 1.157 1.00 83.56 112 THR A C 1
ATOM 876 O O . THR A 1 112 ? 17.527 -9.609 0.328 1.00 83.56 112 THR A O 1
ATOM 879 N N . ASN A 1 113 ? 18.124 -8.398 2.115 1.00 70.31 113 ASN A N 1
ATOM 880 C CA . ASN A 1 113 ? 19.350 -9.133 2.363 1.00 70.31 113 ASN A CA 1
ATOM 881 C C . ASN A 1 113 ? 18.936 -10.424 3.075 1.00 70.31 113 ASN A C 1
ATOM 883 O O . ASN A 1 113 ? 18.374 -10.341 4.173 1.00 70.31 113 ASN A O 1
ATOM 887 N N . GLY A 1 114 ? 19.159 -11.590 2.449 1.00 54.75 114 GLY A N 1
ATOM 888 C CA . GLY A 1 114 ? 18.885 -12.909 3.040 1.00 54.75 114 GLY A CA 1
ATOM 889 C C . GLY A 1 114 ? 19.496 -13.051 4.440 1.00 54.75 114 GLY A C 1
ATOM 890 O O . GLY A 1 114 ? 20.268 -12.189 4.837 1.00 54.75 114 GLY A O 1
ATOM 891 N N . LYS A 1 115 ? 19.143 -14.107 5.200 1.00 40.06 115 LYS A N 1
ATOM 892 C CA . LYS A 1 115 ? 19.518 -14.365 6.621 1.00 40.06 115 LYS A CA 1
ATOM 893 C C . LYS A 1 115 ? 21.041 -14.372 6.894 1.00 40.06 115 LYS A C 1
ATOM 895 O O . LYS A 1 115 ? 21.626 -15.372 7.292 1.00 40.06 115 LYS A O 1
ATOM 900 N N . GLY A 1 116 ? 21.670 -13.227 6.708 1.00 37.59 116 GLY A N 1
ATOM 901 C CA . GLY A 1 116 ? 23.082 -12.936 6.719 1.00 37.59 116 GLY A CA 1
ATOM 902 C C . GLY A 1 116 ? 23.216 -11.601 7.423 1.00 37.59 116 GLY A C 1
ATOM 903 O O . GLY A 1 116 ? 22.915 -10.534 6.899 1.00 37.59 116 GLY A O 1
ATOM 904 N N . ARG A 1 117 ? 23.595 -11.697 8.688 1.00 45.16 117 ARG A N 1
ATOM 905 C CA . ARG A 1 117 ? 24.094 -10.605 9.516 1.00 45.16 117 ARG A CA 1
ATOM 906 C C . ARG A 1 117 ? 25.076 -9.762 8.689 1.00 45.16 117 ARG A C 1
ATOM 908 O O . ARG A 1 117 ? 26.049 -10.359 8.250 1.00 45.16 117 ARG A O 1
ATOM 915 N N . GLN A 1 118 ? 24.871 -8.442 8.532 1.00 46.16 118 GLN A N 1
ATOM 916 C CA . GLN A 1 118 ? 25.952 -7.433 8.593 1.00 46.16 118 GLN A CA 1
ATOM 917 C C . GLN A 1 118 ? 25.583 -5.971 8.258 1.00 46.16 118 GLN A C 1
ATOM 919 O O . GLN A 1 118 ? 24.750 -5.674 7.411 1.00 46.16 118 GLN A O 1
ATOM 924 N N . SER A 1 119 ? 26.366 -5.111 8.926 1.00 39.16 119 SER A N 1
ATOM 925 C CA . SER A 1 119 ? 26.902 -3.789 8.564 1.00 39.16 119 SER A CA 1
ATOM 926 C C . SER A 1 119 ? 25.977 -2.571 8.440 1.00 39.16 119 SER A C 1
ATOM 928 O O . SER A 1 119 ? 25.144 -2.436 7.552 1.00 39.16 119 SER A O 1
ATOM 930 N N . THR A 1 120 ? 26.229 -1.600 9.317 1.00 41.84 120 THR A N 1
ATOM 931 C CA . THR A 1 120 ? 25.633 -0.259 9.422 1.00 41.84 120 THR A CA 1
ATOM 932 C C . THR A 1 120 ? 26.190 0.761 8.415 1.00 41.84 120 THR A C 1
ATOM 934 O O . THR A 1 120 ? 26.171 1.957 8.685 1.00 41.84 120 THR A O 1
ATOM 937 N N . SER A 1 121 ? 26.685 0.341 7.250 1.00 40.12 121 SER A N 1
ATOM 938 C CA . SER A 1 121 ? 27.454 1.213 6.343 1.00 40.12 121 SER A CA 1
ATOM 939 C C . SER A 1 121 ? 26.671 1.821 5.169 1.00 40.12 121 SER A C 1
ATOM 941 O O . SER A 1 121 ? 27.279 2.306 4.222 1.00 40.12 121 SER A O 1
ATOM 943 N N . SER A 1 122 ? 25.336 1.859 5.215 1.00 45.22 122 SER A N 1
ATOM 944 C CA . SER A 1 122 ? 24.514 2.507 4.170 1.00 45.22 122 SER A CA 1
ATOM 945 C C . SER A 1 122 ? 23.505 3.494 4.760 1.00 45.22 122 SER A C 1
ATOM 947 O O . SER A 1 122 ? 22.336 3.516 4.388 1.00 45.22 122 SER A O 1
ATOM 949 N N . LEU A 1 123 ? 23.950 4.297 5.728 1.00 54.91 123 LEU A N 1
ATOM 950 C CA . LEU A 1 123 ? 23.215 5.461 6.220 1.00 54.91 123 LEU A CA 1
ATOM 951 C C . LEU A 1 123 ? 23.955 6.729 5.803 1.00 54.91 123 LEU A C 1
ATOM 953 O O . LEU A 1 123 ? 24.627 7.344 6.621 1.00 54.91 123 LEU A O 1
ATOM 957 N N . MET A 1 124 ? 23.837 7.140 4.544 1.00 51.25 124 MET A N 1
ATOM 958 C CA . MET A 1 124 ? 24.166 8.514 4.178 1.00 51.25 124 MET A CA 1
ATOM 959 C C . MET A 1 124 ? 23.105 9.067 3.232 1.00 51.25 124 MET A C 1
ATOM 961 O O . MET A 1 124 ? 22.832 8.505 2.177 1.00 51.25 124 MET A O 1
ATOM 965 N N . ASN A 1 125 ? 22.556 10.210 3.653 1.00 46.31 125 ASN A N 1
ATOM 966 C CA . ASN A 1 125 ? 21.789 11.173 2.867 1.00 46.31 125 ASN A CA 1
ATOM 967 C C . ASN A 1 125 ? 20.249 11.088 2.866 1.00 46.31 125 ASN A C 1
ATOM 969 O O . ASN A 1 125 ? 19.613 11.158 1.819 1.00 46.31 125 ASN A O 1
ATOM 973 N N . TRP A 1 126 ? 19.635 11.048 4.051 1.00 50.94 126 TRP A N 1
ATOM 974 C CA . TRP A 1 126 ? 18.249 11.505 4.250 1.00 50.94 126 TRP A CA 1
ATOM 975 C C . TRP A 1 126 ? 18.259 12.785 5.097 1.00 50.94 126 TRP A C 1
ATOM 977 O O . TRP A 1 126 ? 18.081 12.766 6.315 1.00 50.94 126 TRP A O 1
ATOM 987 N N . GLY A 1 127 ? 18.604 13.895 4.443 1.00 37.91 127 GLY A N 1
ATOM 988 C CA . GLY A 1 127 ? 18.817 15.200 5.061 1.00 37.91 127 GLY A CA 1
ATOM 989 C C . GLY A 1 127 ? 17.532 15.925 5.482 1.00 37.91 127 GLY A C 1
ATOM 990 O O . GLY A 1 127 ? 16.542 15.954 4.758 1.00 37.91 127 GLY A O 1
ATOM 991 N N . SER A 1 128 ? 17.631 16.539 6.667 1.00 47.72 128 SER A N 1
ATOM 992 C CA . SER A 1 128 ? 17.058 17.833 7.089 1.00 47.72 128 SER A CA 1
ATOM 993 C C . SER A 1 128 ? 15.569 18.016 7.444 1.00 47.72 128 SER A C 1
ATOM 995 O O . SER A 1 128 ? 15.144 19.161 7.585 1.00 47.72 128 SER A O 1
ATOM 997 N N . LYS A 1 129 ? 14.799 16.966 7.775 1.00 52.41 129 LYS A N 1
ATOM 998 C CA . LYS A 1 129 ? 13.514 17.139 8.517 1.00 52.41 129 LYS A CA 1
ATOM 999 C C . LYS A 1 129 ? 13.306 16.278 9.774 1.00 52.41 129 LYS A C 1
ATOM 1001 O O . LYS A 1 129 ? 12.236 16.317 10.369 1.00 52.41 129 LYS A O 1
ATOM 1006 N N . LEU A 1 130 ? 14.323 15.559 10.251 1.00 57.19 130 LEU A N 1
ATOM 1007 C CA . LEU A 1 130 ? 14.187 14.641 11.398 1.00 57.19 130 LEU A CA 1
ATOM 1008 C C . LEU A 1 130 ? 14.421 15.270 12.789 1.00 57.19 130 LEU A C 1
ATOM 1010 O O . LEU A 1 130 ? 14.523 14.547 13.778 1.00 57.19 130 LEU A O 1
ATOM 1014 N N . SER A 1 131 ? 14.469 16.596 12.923 1.00 43.09 131 SER A N 1
ATOM 1015 C CA . SER A 1 131 ? 14.835 17.261 14.188 1.00 43.09 131 SER A CA 1
ATOM 1016 C C . SER A 1 131 ? 13.773 17.227 15.301 1.00 43.09 131 SER A C 1
ATOM 1018 O O . SER A 1 131 ? 13.948 17.896 16.313 1.00 43.09 131 SER A O 1
ATOM 1020 N N . ARG A 1 132 ? 12.691 16.445 15.179 1.00 51.56 132 ARG A N 1
ATOM 1021 C CA . ARG A 1 132 ? 11.678 16.307 16.250 1.00 51.56 132 ARG A CA 1
ATOM 1022 C C . ARG A 1 132 ? 11.572 14.909 16.865 1.00 51.56 132 ARG A C 1
ATOM 1024 O O . ARG A 1 132 ? 10.800 14.730 17.798 1.00 51.56 132 ARG A O 1
ATOM 1031 N N . GLY A 1 133 ? 12.342 13.931 16.379 1.00 49.25 133 GLY A N 1
ATOM 1032 C CA . GLY A 1 133 ? 12.174 12.521 16.762 1.00 49.25 133 GLY A CA 1
ATOM 1033 C C . GLY A 1 133 ? 13.243 11.924 17.682 1.00 49.25 133 GLY A C 1
ATOM 1034 O O . GLY A 1 133 ? 13.168 10.731 17.969 1.00 49.25 133 GLY A O 1
ATOM 1035 N N . LEU A 1 134 ? 14.254 12.686 18.117 1.00 46.41 134 LEU A N 1
ATOM 1036 C CA . LEU A 1 134 ? 15.437 12.093 18.761 1.00 46.41 134 LEU A CA 1
ATOM 1037 C C . LEU A 1 134 ? 15.302 11.853 20.280 1.00 46.41 134 LEU A C 1
ATOM 1039 O O . LEU A 1 134 ? 16.096 11.099 20.831 1.00 46.41 134 LEU A O 1
ATOM 1043 N N . ASP A 1 135 ? 14.250 12.352 20.939 1.00 42.56 135 ASP A N 1
ATOM 1044 C CA . ASP A 1 135 ? 14.080 12.201 22.400 1.00 42.56 135 ASP A CA 1
ATOM 1045 C C . ASP A 1 135 ? 13.217 11.000 22.839 1.00 42.56 135 ASP A C 1
ATOM 1047 O O . ASP A 1 135 ? 12.844 10.875 24.005 1.00 42.56 135 ASP A O 1
ATOM 1051 N N . LYS A 1 136 ? 12.899 10.059 21.942 1.00 49.00 136 LYS A N 1
ATOM 1052 C CA . LYS A 1 136 ? 12.165 8.827 22.300 1.00 49.00 136 LYS A CA 1
ATOM 1053 C C . LYS A 1 136 ? 12.873 7.567 21.821 1.00 49.00 136 LYS A C 1
ATOM 1055 O O . LYS A 1 136 ? 12.292 6.693 21.184 1.00 49.00 136 LYS A O 1
ATOM 1060 N N . MET A 1 137 ? 14.141 7.431 22.190 1.00 43.19 137 MET A N 1
ATOM 1061 C CA . MET A 1 137 ? 14.846 6.155 22.092 1.00 43.19 137 MET A CA 1
ATOM 1062 C C . MET A 1 137 ? 14.475 5.266 23.290 1.00 43.19 137 MET A C 1
ATOM 1064 O O . MET A 1 137 ? 15.228 5.074 24.235 1.00 43.19 137 MET A O 1
ATOM 1068 N N . GLY A 1 138 ? 13.254 4.740 23.242 1.00 40.78 138 GLY A N 1
ATOM 1069 C CA . GLY A 1 138 ? 12.793 3.622 24.053 1.00 40.78 138 GLY A CA 1
ATOM 1070 C C . GLY A 1 138 ? 11.991 2.699 23.148 1.00 40.78 138 GLY A C 1
ATOM 1071 O O . GLY A 1 138 ? 11.264 3.174 22.276 1.00 40.78 138 GLY A O 1
ATOM 1072 N N . ILE A 1 139 ? 12.133 1.388 23.326 1.00 52.06 139 ILE A N 1
ATOM 1073 C CA . ILE A 1 139 ? 11.283 0.364 22.706 1.00 52.06 139 ILE A CA 1
ATOM 1074 C C . ILE A 1 139 ? 9.872 0.548 23.284 1.00 52.06 139 ILE A C 1
ATOM 1076 O O . ILE A 1 139 ? 9.437 -0.173 24.175 1.00 52.06 139 ILE A O 1
ATOM 1080 N N . ASN A 1 140 ? 9.179 1.597 22.853 1.00 46.06 140 ASN A N 1
ATOM 1081 C CA . ASN A 1 140 ? 8.003 2.082 23.540 1.00 46.06 140 ASN A CA 1
ATOM 1082 C C . ASN A 1 140 ? 6.795 1.807 22.669 1.00 46.06 140 ASN A C 1
ATOM 1084 O O . ASN A 1 140 ? 6.557 2.433 21.640 1.00 46.06 140 ASN A O 1
ATOM 1088 N N . ASN A 1 141 ? 6.020 0.854 23.167 1.00 54.91 141 ASN A N 1
ATOM 1089 C CA . ASN A 1 141 ? 4.645 0.525 22.828 1.00 54.91 141 ASN A CA 1
ATOM 1090 C C . ASN A 1 141 ? 3.709 1.710 23.179 1.00 54.91 141 ASN A C 1
ATOM 1092 O O . ASN A 1 141 ? 2.710 1.546 23.887 1.00 54.91 141 ASN A O 1
ATOM 1096 N N . ALA A 1 142 ? 4.104 2.925 22.784 1.00 66.12 142 ALA A N 1
ATOM 1097 C CA . ALA A 1 142 ? 3.390 4.156 23.041 1.00 66.12 142 ALA A CA 1
ATOM 1098 C C . ALA A 1 142 ? 2.069 4.106 22.280 1.00 66.12 142 ALA A C 1
ATOM 1100 O O . ALA A 1 142 ? 1.994 3.688 21.125 1.00 66.12 142 ALA A O 1
ATOM 1101 N N . THR A 1 143 ? 1.002 4.466 22.975 1.00 81.19 143 THR A N 1
ATOM 1102 C CA . THR A 1 143 ? -0.318 4.538 22.373 1.00 81.19 143 THR A CA 1
ATOM 1103 C C . THR A 1 143 ? -0.383 5.744 21.448 1.00 81.19 143 THR A C 1
ATOM 1105 O O . THR A 1 143 ? -0.086 6.852 21.890 1.00 81.19 143 THR A O 1
ATOM 1108 N N . ILE A 1 144 ? -0.816 5.523 20.212 1.00 85.94 144 ILE A N 1
ATOM 1109 C CA . ILE A 1 144 ? -0.988 6.563 19.201 1.00 85.94 144 ILE A CA 1
ATOM 1110 C C . ILE A 1 144 ? -1.977 7.635 19.674 1.00 85.94 144 ILE A C 1
ATOM 1112 O O . ILE A 1 144 ? -3.023 7.318 20.255 1.00 85.94 144 ILE A O 1
ATOM 1116 N N . ARG A 1 145 ? -1.666 8.906 19.424 1.00 86.31 145 ARG A N 1
ATOM 1117 C CA . ARG A 1 145 ? -2.608 10.023 19.601 1.00 86.31 145 ARG A CA 1
ATOM 1118 C C . ARG A 1 145 ? -3.545 10.138 18.398 1.00 86.31 145 ARG A C 1
ATOM 1120 O O . ARG A 1 145 ? -3.204 9.719 17.301 1.00 86.31 145 ARG A O 1
ATOM 1127 N N . SER A 1 146 ? -4.708 10.767 18.566 1.00 86.38 146 SER A N 1
ATOM 1128 C CA . SER A 1 146 ? -5.636 10.976 17.439 1.00 86.38 146 SER A CA 1
ATOM 1129 C C . SER A 1 146 ? -5.013 11.800 16.299 1.00 86.38 146 SER A C 1
ATOM 1131 O O . SER A 1 146 ? -5.275 11.529 15.135 1.00 86.38 146 SER A O 1
ATOM 1133 N N . GLU A 1 147 ? -4.150 12.770 16.611 1.00 88.19 147 GLU A N 1
ATOM 1134 C CA . GLU A 1 147 ? -3.425 13.568 15.606 1.00 88.19 147 GLU A CA 1
ATOM 1135 C C . GLU A 1 147 ? -2.429 12.721 14.797 1.00 88.19 147 GLU A C 1
ATOM 1137 O O . GLU A 1 147 ? -2.434 12.783 13.572 1.00 88.19 147 GLU A O 1
ATOM 1142 N N . GLU A 1 148 ? -1.646 11.869 15.467 1.00 89.56 148 GLU A N 1
ATOM 1143 C CA . GLU A 1 148 ? -0.716 10.922 14.828 1.00 89.56 148 GLU A CA 1
ATOM 1144 C C . GLU A 1 148 ? -1.472 9.894 13.964 1.00 89.56 148 GLU A C 1
ATOM 1146 O O . GLU A 1 148 ? -0.993 9.489 12.906 1.00 89.56 148 GLU A O 1
ATOM 1151 N N . ALA A 1 149 ? -2.681 9.491 14.381 1.00 92.25 149 ALA A N 1
ATOM 1152 C CA . ALA A 1 149 ? -3.559 8.632 13.585 1.00 92.25 149 ALA A CA 1
ATOM 1153 C C . ALA A 1 149 ? -3.998 9.319 12.286 1.00 92.25 149 ALA A C 1
ATOM 1155 O O . ALA A 1 149 ? -3.972 8.698 11.224 1.00 92.25 149 ALA A O 1
ATOM 1156 N N . ASN A 1 150 ? -4.360 10.602 12.361 1.00 94.38 150 ASN A N 1
ATOM 1157 C CA . ASN A 1 150 ? -4.740 11.384 11.187 1.00 94.38 150 ASN A CA 1
ATOM 1158 C C . ASN A 1 150 ? -3.565 11.541 10.215 1.00 94.38 150 ASN A C 1
ATOM 1160 O O . ASN A 1 150 ? -3.750 11.338 9.020 1.00 94.38 150 ASN A O 1
ATOM 1164 N N . GLU A 1 151 ? -2.367 11.852 10.715 1.00 95.94 151 GLU A N 1
ATOM 1165 C CA . GLU A 1 151 ? -1.155 11.970 9.892 1.00 95.94 151 GLU A CA 1
ATOM 1166 C C . GLU A 1 151 ? -0.810 10.644 9.201 1.00 95.94 151 GLU A C 1
ATOM 1168 O O . GLU A 1 151 ? -0.533 10.608 8.001 1.00 95.94 151 GLU A O 1
ATOM 1173 N N . TYR A 1 152 ? -0.908 9.533 9.935 1.00 97.06 152 TYR A N 1
ATOM 1174 C CA . TYR A 1 152 ? -0.681 8.205 9.379 1.00 97.06 152 TYR A CA 1
ATOM 1175 C C . TYR A 1 152 ? -1.677 7.846 8.273 1.00 97.06 152 TYR A C 1
ATOM 1177 O O . TYR A 1 152 ? -1.281 7.339 7.223 1.00 97.06 152 TYR A O 1
ATOM 1185 N N . VAL A 1 153 ? -2.965 8.125 8.477 1.00 98.06 153 VAL A N 1
ATOM 1186 C CA . VAL A 1 153 ? -3.988 7.881 7.453 1.00 98.06 153 VAL A CA 1
ATOM 1187 C C . VAL A 1 153 ? -3.784 8.795 6.243 1.00 98.06 153 VAL A C 1
ATOM 1189 O O . VAL A 1 153 ? -3.878 8.322 5.114 1.00 98.06 153 VAL A O 1
ATOM 1192 N N . ASP A 1 154 ? -3.455 10.071 6.449 1.00 98.31 154 ASP A N 1
ATOM 1193 C CA . ASP A 1 154 ? -3.234 11.034 5.366 1.00 98.31 154 ASP A CA 1
ATOM 1194 C C . ASP A 1 154 ? -2.079 10.615 4.442 1.00 98.31 154 ASP A C 1
ATOM 1196 O O . ASP A 1 154 ? -2.235 10.583 3.218 1.00 98.31 154 ASP A O 1
ATOM 1200 N N . VAL A 1 155 ? -0.932 10.211 5.004 1.00 98.44 155 VAL A N 1
ATOM 1201 C CA . VAL A 1 155 ? 0.205 9.764 4.183 1.00 98.44 155 VAL A CA 1
ATOM 1202 C C . VAL A 1 155 ? -0.088 8.444 3.458 1.00 98.44 155 VAL A C 1
ATOM 1204 O O . VAL A 1 155 ? 0.306 8.281 2.301 1.00 98.44 155 VAL A O 1
ATOM 1207 N N . LEU A 1 156 ? -0.831 7.518 4.080 1.00 98.69 156 LEU A N 1
ATOM 1208 C CA . LEU A 1 156 ? -1.262 6.279 3.424 1.00 98.69 156 LEU A CA 1
ATOM 1209 C C . LEU A 1 156 ? -2.190 6.557 2.241 1.00 98.69 156 LEU A C 1
ATOM 1211 O O . LEU A 1 156 ? -1.975 5.997 1.167 1.00 98.69 156 LEU A O 1
ATOM 1215 N N . LEU A 1 157 ? -3.174 7.446 2.410 1.00 98.69 157 LEU A N 1
ATOM 1216 C CA . LEU A 1 157 ? -4.081 7.847 1.334 1.00 98.69 157 LEU A CA 1
ATOM 1217 C C . LEU A 1 157 ? -3.312 8.438 0.152 1.00 98.69 157 LEU A C 1
ATOM 1219 O O . LEU A 1 157 ? -3.533 8.024 -0.984 1.00 98.69 157 LEU A O 1
ATOM 1223 N N . LYS A 1 158 ? -2.345 9.326 0.409 1.00 98.69 158 LYS A N 1
ATOM 1224 C CA . LYS A 1 158 ? -1.493 9.890 -0.648 1.00 98.69 158 LYS A CA 1
ATOM 1225 C C . LYS A 1 158 ? -0.721 8.808 -1.402 1.00 98.69 158 LYS A C 1
ATOM 1227 O O . LYS A 1 158 ? -0.661 8.857 -2.629 1.00 98.69 158 LYS A O 1
ATOM 1232 N N . VAL A 1 159 ? -0.155 7.819 -0.706 1.00 98.75 159 VAL A N 1
ATOM 1233 C CA . VAL A 1 159 ? 0.524 6.689 -1.364 1.00 98.75 159 VAL A CA 1
ATOM 1234 C C . VAL A 1 159 ? -0.463 5.863 -2.191 1.00 98.75 159 VAL A C 1
ATOM 1236 O O . VAL A 1 159 ? -0.179 5.571 -3.350 1.00 98.75 159 VAL A O 1
ATOM 1239 N N . PHE A 1 160 ? -1.624 5.512 -1.634 1.00 98.44 160 PHE A N 1
ATOM 1240 C CA . PHE A 1 160 ? -2.637 4.693 -2.311 1.00 98.44 160 PHE A CA 1
ATOM 1241 C C . PHE A 1 160 ? -3.176 5.356 -3.578 1.00 98.44 160 PHE A C 1
ATOM 1243 O O . PHE A 1 160 ? -3.345 4.688 -4.592 1.00 98.44 160 PHE A O 1
ATOM 1250 N N . GLN A 1 161 ? -3.338 6.675 -3.559 1.00 97.31 161 GLN A N 1
ATOM 1251 C CA . GLN A 1 161 ? -3.815 7.448 -4.703 1.00 97.31 161 GLN A CA 1
ATOM 1252 C C . GLN A 1 161 ? -2.779 7.604 -5.820 1.00 97.31 161 GLN A C 1
ATOM 1254 O O . GLN A 1 161 ? -3.158 7.874 -6.953 1.00 97.31 161 GLN A O 1
ATOM 1259 N N . ASN A 1 162 ? -1.487 7.441 -5.516 1.00 98.25 162 ASN A N 1
ATOM 1260 C CA . ASN A 1 162 ? -0.395 7.618 -6.481 1.00 98.25 162 ASN A CA 1
ATOM 1261 C C . ASN A 1 162 ? 0.259 6.296 -6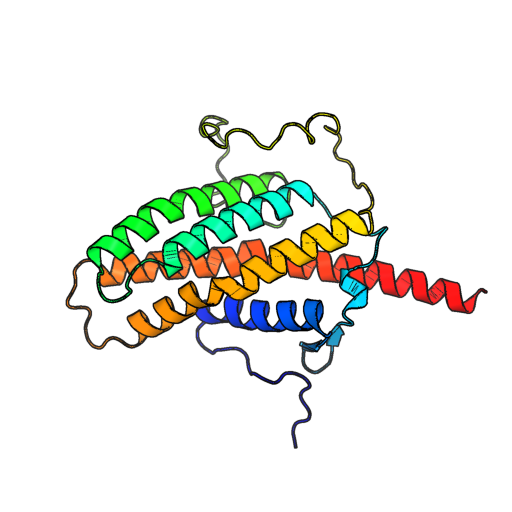.914 1.00 98.25 162 ASN A C 1
ATOM 1263 O O . ASN A 1 162 ? 1.174 6.308 -7.736 1.00 98.25 162 ASN A O 1
ATOM 1267 N N . VAL A 1 163 ? -0.144 5.152 -6.348 1.00 97.38 163 VAL A N 1
ATOM 1268 C CA . VAL A 1 163 ? 0.447 3.847 -6.693 1.00 97.38 163 VAL A CA 1
ATOM 1269 C C . VAL A 1 163 ? -0.075 3.291 -8.025 1.00 97.38 163 VAL A C 1
ATOM 1271 O O . VAL A 1 163 ? 0.521 2.382 -8.603 1.00 97.38 163 VAL A O 1
ATOM 1274 N N . ASP A 1 164 ? -1.169 3.853 -8.539 1.00 95.06 164 ASP A N 1
ATOM 1275 C CA . ASP A 1 164 ? -1.806 3.464 -9.797 1.00 95.06 164 ASP A CA 1
ATOM 1276 C C . ASP A 1 164 ? -0.837 3.506 -10.991 1.00 95.06 164 ASP A C 1
ATOM 1278 O O . ASP A 1 164 ? -0.964 2.702 -11.914 1.00 95.06 164 ASP A O 1
ATOM 1282 N N . VAL A 1 165 ? 0.172 4.383 -10.954 1.00 97.50 165 VAL A N 1
ATOM 1283 C CA . VAL A 1 165 ? 1.252 4.436 -11.950 1.00 97.50 165 VAL A CA 1
ATOM 1284 C C . VAL A 1 165 ? 1.982 3.095 -12.101 1.00 97.50 165 VAL A C 1
ATOM 1286 O O . VAL A 1 165 ? 2.251 2.665 -13.221 1.00 97.50 165 VAL A O 1
ATOM 1289 N N . VAL A 1 166 ? 2.261 2.392 -10.998 1.00 97.75 166 VAL A N 1
ATOM 1290 C CA . VAL A 1 166 ? 2.984 1.110 -11.030 1.00 97.75 166 VAL A CA 1
ATOM 1291 C C . VAL A 1 166 ? 2.101 0.030 -11.649 1.00 97.75 166 VAL A C 1
ATOM 1293 O O . VAL A 1 166 ? 2.551 -0.716 -12.517 1.00 97.75 166 VAL A O 1
ATOM 1296 N N . GLU A 1 167 ? 0.823 -0.011 -11.262 1.00 96.88 167 GLU A N 1
ATOM 1297 C CA . GLU A 1 167 ? -0.164 -0.918 -11.850 1.00 96.88 167 GLU A CA 1
ATOM 1298 C C . GLU A 1 167 ? -0.327 -0.680 -13.357 1.00 96.88 167 GLU A C 1
ATOM 1300 O O . GLU A 1 167 ? -0.313 -1.634 -14.140 1.00 96.88 167 GLU A O 1
ATOM 1305 N N . LYS A 1 168 ? -0.446 0.585 -13.779 1.00 96.56 168 LYS A N 1
ATOM 1306 C CA . LYS A 1 168 ? -0.544 0.964 -15.195 1.00 96.56 168 LYS A CA 1
ATOM 1307 C C . LYS A 1 168 ? 0.659 0.457 -15.983 1.00 96.56 168 LYS A C 1
ATOM 1309 O O . LYS A 1 168 ? 0.475 -0.099 -17.064 1.00 96.56 168 LYS A O 1
ATOM 1314 N N . TYR A 1 169 ? 1.869 0.584 -15.437 1.00 96.75 169 TYR A N 1
ATOM 1315 C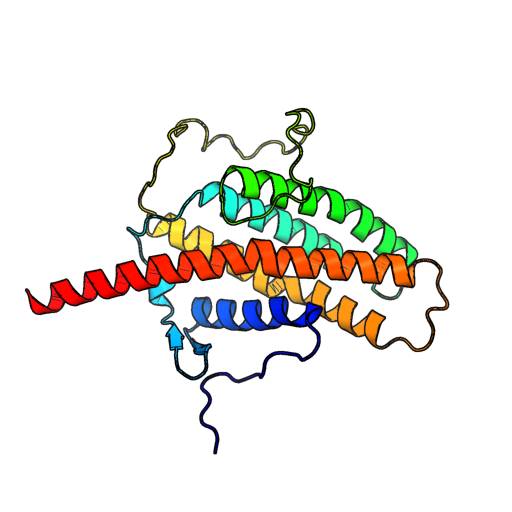 CA . TYR A 1 169 ? 3.082 0.122 -16.115 1.00 96.75 169 TYR A CA 1
ATOM 1316 C C . TYR A 1 169 ? 3.146 -1.404 -16.181 1.00 96.75 169 TYR A C 1
ATOM 1318 O O . TYR A 1 169 ? 3.417 -1.943 -17.250 1.00 96.75 169 TYR A O 1
ATOM 1326 N N . ILE A 1 170 ? 2.811 -2.116 -15.099 1.00 96.62 170 ILE A N 1
ATOM 1327 C CA . ILE A 1 170 ? 2.742 -3.589 -15.111 1.00 96.62 170 ILE A CA 1
ATOM 1328 C C . ILE A 1 170 ? 1.788 -4.076 -16.206 1.00 96.62 170 ILE A C 1
ATOM 1330 O O . ILE A 1 170 ? 2.149 -4.939 -17.005 1.00 96.62 170 ILE A O 1
ATOM 1334 N N . A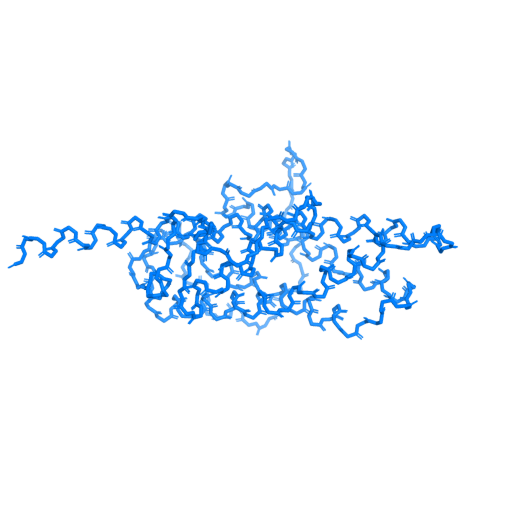RG A 1 171 ? 0.590 -3.485 -16.292 1.00 95.62 171 ARG A N 1
ATOM 1335 C CA . ARG A 1 171 ? -0.400 -3.834 -17.320 1.00 95.62 171 ARG A CA 1
ATOM 1336 C C . ARG A 1 171 ? 0.090 -3.503 -18.727 1.00 95.62 171 ARG A C 1
ATOM 1338 O O . ARG A 1 171 ? -0.066 -4.331 -19.621 1.00 95.62 171 ARG A O 1
ATOM 1345 N N . HIS A 1 172 ? 0.696 -2.330 -18.918 1.00 94.38 172 HIS A N 1
ATOM 1346 C CA . HIS A 1 172 ? 1.254 -1.914 -20.203 1.00 94.38 172 HIS A CA 1
ATOM 1347 C C . HIS A 1 172 ? 2.292 -2.929 -20.699 1.00 94.38 172 HIS A C 1
ATOM 1349 O O . HIS A 1 172 ? 2.079 -3.563 -21.735 1.00 94.38 172 HIS A O 1
ATOM 1355 N N . PHE A 1 173 ? 3.350 -3.175 -19.920 1.00 93.50 173 PHE A N 1
ATOM 1356 C CA . PHE A 1 173 ? 4.429 -4.084 -20.318 1.00 93.50 173 PHE A CA 1
ATOM 1357 C C . PHE A 1 173 ? 3.990 -5.550 -20.402 1.00 93.50 173 PHE A C 1
ATOM 1359 O O . PHE A 1 173 ? 4.526 -6.283 -21.234 1.00 93.50 173 PHE A O 1
ATOM 1366 N N . GLY A 1 174 ? 3.001 -5.969 -19.604 1.00 90.44 174 GLY A N 1
ATOM 1367 C CA . GLY A 1 174 ? 2.400 -7.303 -19.684 1.00 90.44 174 GLY A CA 1
ATOM 1368 C C . GLY A 1 174 ? 1.523 -7.522 -20.924 1.00 90.44 174 GLY A C 1
ATOM 1369 O O . GLY A 1 174 ? 1.354 -8.657 -21.359 1.00 90.44 174 GLY A O 1
ATOM 1370 N N . SER A 1 175 ? 0.984 -6.452 -21.517 1.00 89.94 175 SER A N 1
ATOM 1371 C CA . SER A 1 175 ? 0.151 -6.523 -22.728 1.00 89.94 175 SER A CA 1
ATOM 1372 C C . SER A 1 175 ? 0.940 -6.451 -24.043 1.00 89.94 175 SER A C 1
ATOM 1374 O O . SER A 1 175 ? 0.400 -6.770 -25.106 1.00 89.94 175 SER A O 1
ATOM 1376 N N . MET A 1 176 ? 2.213 -6.046 -23.990 1.00 88.12 176 MET A N 1
ATOM 1377 C CA . MET A 1 176 ? 3.061 -5.913 -25.174 1.00 88.12 176 MET A CA 1
ATOM 1378 C C . MET A 1 176 ? 3.333 -7.273 -25.831 1.00 88.12 176 MET A C 1
ATOM 1380 O O . MET A 1 176 ? 3.871 -8.191 -25.213 1.00 88.12 176 MET A O 1
ATOM 1384 N N . LYS A 1 177 ? 3.013 -7.390 -27.124 1.00 66.94 177 LYS A N 1
ATOM 1385 C CA . LYS A 1 177 ? 3.338 -8.568 -27.938 1.00 66.94 177 LYS A CA 1
ATOM 1386 C C . LYS A 1 177 ? 4.774 -8.437 -28.460 1.00 66.94 177 LYS A C 1
ATOM 1388 O O . LYS A 1 177 ? 5.038 -7.549 -29.258 1.00 66.94 177 LYS A O 1
ATOM 1393 N N . ALA A 1 178 ? 5.652 -9.341 -28.020 1.00 61.69 178 ALA A N 1
ATOM 1394 C CA . ALA A 1 178 ? 7.090 -9.409 -28.316 1.00 61.69 178 ALA A CA 1
ATOM 1395 C C . ALA A 1 178 ? 7.917 -8.207 -27.788 1.00 61.69 178 ALA A C 1
ATOM 1397 O O . ALA A 1 178 ? 7.833 -7.099 -28.317 1.00 61.69 178 ALA A O 1
ATOM 1398 N N . PRO A 1 179 ? 8.753 -8.399 -26.752 1.00 64.88 179 PRO A N 1
ATOM 1399 C CA . PRO A 1 179 ? 9.574 -7.324 -26.209 1.00 64.88 179 PRO A CA 1
ATOM 1400 C C . PRO A 1 179 ? 10.771 -7.017 -27.122 1.00 64.88 179 PRO A C 1
ATOM 1402 O O . PRO A 1 179 ? 11.858 -7.554 -26.939 1.00 64.88 179 PRO A O 1
ATOM 1405 N N . TYR A 1 180 ? 10.580 -6.144 -28.115 1.00 65.81 180 TYR A N 1
ATOM 1406 C CA . TYR A 1 180 ? 11.636 -5.728 -29.054 1.00 65.81 180 TYR A CA 1
ATOM 1407 C C . TYR A 1 180 ? 12.729 -4.851 -28.417 1.00 65.81 180 TYR A C 1
ATOM 1409 O O . TYR A 1 180 ? 13.781 -4.646 -29.019 1.00 65.81 180 TYR A O 1
ATOM 1417 N N . HIS A 1 181 ? 12.506 -4.338 -27.204 1.00 77.75 181 HIS A N 1
ATOM 1418 C CA . HIS A 1 181 ? 13.447 -3.453 -26.525 1.00 77.75 181 HIS A CA 1
ATOM 1419 C C . HIS A 1 181 ? 14.268 -4.193 -25.465 1.00 77.75 181 HIS A C 1
ATOM 1421 O O . HIS A 1 181 ? 13.708 -4.871 -24.600 1.00 77.75 181 HIS A O 1
ATOM 1427 N N . ALA A 1 182 ? 15.588 -3.981 -25.463 1.00 84.88 182 ALA A N 1
ATOM 1428 C CA . ALA A 1 182 ? 16.527 -4.628 -24.539 1.00 84.88 182 ALA A CA 1
ATOM 1429 C C . ALA A 1 182 ? 16.172 -4.423 -23.050 1.00 84.88 182 ALA A C 1
ATOM 1431 O O . ALA A 1 182 ? 16.474 -5.269 -22.208 1.00 84.88 182 ALA A O 1
ATOM 1432 N N . ASN A 1 183 ? 15.499 -3.315 -22.720 1.00 89.94 183 ASN A N 1
ATOM 1433 C CA . ASN A 1 183 ? 15.113 -2.998 -21.343 1.00 89.94 183 ASN A CA 1
ATOM 1434 C C . ASN A 1 183 ? 13.762 -3.575 -20.899 1.00 89.94 183 ASN A C 1
ATOM 1436 O O . ASN A 1 183 ? 13.492 -3.539 -19.703 1.00 89.94 183 ASN A O 1
ATOM 1440 N N . HIS A 1 184 ? 12.930 -4.137 -21.786 1.00 92.25 184 HIS A N 1
ATOM 1441 C CA . HIS A 1 184 ? 11.575 -4.587 -21.416 1.00 92.25 184 HIS A CA 1
ATOM 1442 C C . HIS A 1 184 ? 11.588 -5.568 -20.235 1.00 92.25 184 HIS A C 1
ATOM 1444 O O . HIS A 1 184 ? 10.980 -5.296 -19.201 1.00 92.25 184 HIS A O 1
ATOM 1450 N N . SER A 1 185 ? 12.364 -6.653 -20.327 1.00 92.31 185 SER A N 1
ATOM 1451 C CA . SER A 1 185 ? 12.448 -7.646 -19.246 1.00 92.31 185 SER A CA 1
ATOM 1452 C C . SER A 1 185 ? 12.998 -7.043 -17.945 1.00 92.31 185 SER A C 1
ATOM 1454 O O . SER A 1 185 ? 12.517 -7.359 -16.857 1.00 92.31 185 SER A O 1
ATOM 1456 N N . ARG A 1 186 ? 13.959 -6.114 -18.036 1.00 94.19 186 ARG A N 1
ATOM 1457 C CA . ARG A 1 186 ? 14.542 -5.427 -16.871 1.00 94.19 186 ARG A CA 1
ATOM 1458 C C . ARG A 1 186 ? 13.545 -4.494 -16.181 1.00 94.19 186 ARG A C 1
ATOM 1460 O O . ARG A 1 186 ? 13.584 -4.393 -14.954 1.00 94.19 186 ARG A O 1
ATOM 1467 N N . ILE A 1 187 ? 12.683 -3.836 -16.956 1.00 96.06 187 ILE A N 1
ATOM 1468 C CA . ILE A 1 187 ? 11.588 -2.993 -16.469 1.00 96.06 187 ILE A CA 1
ATOM 1469 C C . ILE A 1 187 ? 10.545 -3.866 -15.771 1.00 96.06 187 ILE A C 1
ATOM 1471 O O . ILE A 1 187 ? 10.227 -3.609 -14.613 1.00 96.06 187 ILE A O 1
ATOM 1475 N N . VAL A 1 188 ? 10.078 -4.937 -16.424 1.00 95.50 188 VAL A N 1
ATOM 1476 C CA . VAL A 1 188 ? 9.084 -5.866 -15.857 1.00 95.50 188 VAL A CA 1
ATOM 1477 C C . VAL A 1 188 ? 9.562 -6.441 -14.524 1.00 95.50 188 VAL A C 1
ATOM 1479 O O . VAL A 1 188 ? 8.849 -6.341 -13.528 1.00 95.50 188 VAL A O 1
ATOM 1482 N N . THR A 1 189 ? 10.797 -6.949 -14.462 1.00 96.00 189 THR A N 1
ATOM 1483 C CA . THR A 1 189 ? 11.375 -7.491 -13.221 1.00 96.00 189 THR A CA 1
ATOM 1484 C C . THR A 1 189 ? 11.377 -6.464 -12.085 1.00 96.00 189 THR A C 1
ATOM 1486 O O . THR A 1 189 ? 11.065 -6.801 -10.945 1.00 96.00 189 THR A O 1
ATOM 1489 N N . ARG A 1 190 ? 11.688 -5.194 -12.369 1.00 97.25 190 ARG A N 1
ATOM 1490 C CA . ARG A 1 190 ? 11.689 -4.131 -11.350 1.00 97.25 190 ARG A CA 1
ATOM 1491 C C . ARG A 1 190 ? 10.292 -3.732 -10.911 1.00 97.25 190 ARG A C 1
ATOM 1493 O O . ARG A 1 190 ? 10.062 -3.550 -9.720 1.00 97.25 190 ARG A O 1
ATOM 1500 N N . LEU A 1 191 ? 9.351 -3.641 -11.845 1.00 98.00 191 LEU A N 1
ATOM 1501 C CA . LEU A 1 191 ? 7.953 -3.383 -11.517 1.00 98.00 191 LEU A CA 1
ATOM 1502 C C . LEU A 1 191 ? 7.380 -4.493 -10.623 1.00 98.00 191 LEU A C 1
ATOM 1504 O O . LEU A 1 191 ? 6.667 -4.197 -9.666 1.00 98.00 191 LEU A O 1
ATOM 1508 N N . PHE A 1 192 ? 7.749 -5.752 -10.871 1.00 97.81 192 PHE A N 1
ATOM 1509 C CA . PHE A 1 192 ? 7.368 -6.879 -10.017 1.00 97.81 192 PHE A CA 1
ATOM 1510 C C . PHE A 1 192 ? 7.992 -6.789 -8.624 1.00 97.81 192 PHE A C 1
ATOM 1512 O O . PHE A 1 192 ? 7.269 -6.942 -7.643 1.00 97.81 192 PHE A O 1
ATOM 1519 N N . LYS A 1 193 ? 9.274 -6.417 -8.506 1.00 97.12 193 LYS A N 1
ATOM 1520 C CA . LYS A 1 193 ? 9.884 -6.127 -7.196 1.00 97.12 193 LYS A CA 1
ATOM 1521 C C . LYS A 1 193 ? 9.157 -5.008 -6.445 1.00 97.12 193 LYS A C 1
ATOM 1523 O O . LYS A 1 193 ? 9.010 -5.073 -5.227 1.00 97.12 193 LYS A O 1
ATOM 1528 N N . PHE A 1 194 ? 8.687 -3.977 -7.148 1.00 98.00 194 PHE A N 1
ATOM 1529 C CA . PHE A 1 194 ? 7.930 -2.893 -6.518 1.00 98.00 194 PHE A CA 1
ATOM 1530 C C . PHE A 1 194 ? 6.569 -3.400 -6.038 1.00 98.00 194 PHE A C 1
ATOM 1532 O O . PHE A 1 194 ? 6.186 -3.117 -4.904 1.00 98.00 194 PHE A O 1
ATOM 1539 N N . ALA A 1 195 ? 5.866 -4.196 -6.850 1.00 98.31 195 ALA A N 1
ATOM 1540 C CA . ALA A 1 195 ? 4.635 -4.864 -6.433 1.00 98.31 195 ALA A CA 1
ATOM 1541 C C . ALA A 1 195 ? 4.857 -5.746 -5.190 1.00 98.31 195 ALA A C 1
ATOM 1543 O O . ALA A 1 195 ? 4.073 -5.673 -4.241 1.00 98.31 195 ALA A O 1
ATOM 1544 N N . ASP A 1 196 ? 5.958 -6.502 -5.144 1.00 97.12 196 ASP A N 1
ATOM 1545 C CA . ASP A 1 196 ? 6.328 -7.319 -3.987 1.00 97.12 196 ASP A CA 1
ATOM 1546 C C . ASP A 1 196 ? 6.566 -6.465 -2.739 1.00 97.12 196 ASP A C 1
ATOM 1548 O O . ASP A 1 196 ? 6.083 -6.822 -1.664 1.00 97.12 196 ASP A O 1
ATOM 1552 N N . TYR A 1 197 ? 7.229 -5.311 -2.858 1.00 98.06 197 TYR A N 1
ATOM 1553 C CA . TYR A 1 197 ? 7.363 -4.362 -1.750 1.00 98.06 197 TYR A CA 1
ATOM 1554 C C . TYR A 1 197 ? 5.995 -3.854 -1.264 1.00 98.06 197 TYR A C 1
ATOM 1556 O O . TYR A 1 197 ? 5.699 -3.901 -0.065 1.00 98.06 197 TYR A O 1
ATOM 1564 N N . PHE A 1 198 ? 5.124 -3.409 -2.178 1.00 98.50 198 PHE A N 1
ATOM 1565 C CA . PHE A 1 198 ? 3.792 -2.917 -1.815 1.00 98.50 198 PHE A CA 1
ATOM 1566 C C . PHE A 1 198 ? 2.947 -3.996 -1.133 1.00 98.50 198 PHE A C 1
ATOM 1568 O O . PHE A 1 198 ? 2.240 -3.693 -0.173 1.00 98.50 198 PHE A O 1
ATOM 1575 N N . GLY A 1 199 ? 3.039 -5.253 -1.568 1.00 97.62 199 GLY A N 1
ATOM 1576 C CA . GLY A 1 199 ? 2.317 -6.371 -0.961 1.00 97.62 199 GLY A CA 1
ATOM 1577 C C . GLY A 1 199 ? 2.916 -6.832 0.371 1.00 97.62 199 GLY A C 1
ATOM 1578 O O . GLY A 1 199 ? 2.220 -6.905 1.388 1.00 97.62 199 GLY A O 1
ATOM 1579 N N . ASN A 1 200 ? 4.212 -7.141 0.382 1.00 96.56 200 ASN A N 1
ATOM 1580 C CA . ASN A 1 200 ? 4.878 -7.818 1.496 1.00 96.56 200 ASN A CA 1
ATOM 1581 C C . ASN A 1 200 ? 5.380 -6.871 2.585 1.00 96.56 200 ASN A C 1
ATOM 1583 O O . ASN A 1 200 ? 5.582 -7.314 3.715 1.00 96.56 200 ASN A O 1
ATOM 1587 N N . VAL A 1 201 ? 5.538 -5.582 2.285 1.00 97.69 201 VAL A N 1
ATOM 1588 C CA . VAL A 1 201 ? 5.941 -4.569 3.265 1.00 97.69 201 VAL A CA 1
ATOM 1589 C C . VAL A 1 201 ? 4.761 -3.666 3.589 1.00 97.69 201 VAL A C 1
ATOM 1591 O O . VAL A 1 201 ? 4.268 -3.700 4.718 1.00 97.69 201 VAL A O 1
ATOM 1594 N N . LEU A 1 202 ? 4.278 -2.901 2.604 1.00 98.38 202 LEU A N 1
ATOM 1595 C CA . LEU A 1 202 ? 3.322 -1.819 2.846 1.00 98.38 202 LEU A CA 1
ATOM 1596 C C . LEU A 1 202 ? 1.948 -2.347 3.268 1.00 98.38 202 LEU A C 1
ATOM 1598 O O . LEU A 1 202 ? 1.518 -2.126 4.401 1.00 98.38 202 LEU A O 1
ATOM 1602 N N . CYS A 1 203 ? 1.285 -3.123 2.409 1.00 98.44 203 CYS A N 1
ATOM 1603 C CA . CYS A 1 203 ? -0.004 -3.737 2.729 1.00 98.44 203 CYS A CA 1
ATOM 1604 C C . CYS A 1 203 ? 0.088 -4.600 3.990 1.00 98.44 203 CYS A C 1
ATOM 1606 O O . CYS A 1 203 ? -0.827 -4.598 4.812 1.00 98.44 203 CYS A O 1
ATOM 1608 N N . ARG A 1 204 ? 1.210 -5.306 4.180 1.00 97.69 204 ARG A N 1
ATOM 1609 C CA . ARG A 1 204 ? 1.423 -6.164 5.347 1.00 97.69 204 ARG A CA 1
ATOM 1610 C C . ARG A 1 204 ? 1.384 -5.389 6.660 1.00 97.69 204 ARG A C 1
ATOM 1612 O O . ARG A 1 204 ? 0.713 -5.841 7.589 1.00 97.69 204 ARG A O 1
ATOM 1619 N N . PHE A 1 205 ? 2.070 -4.248 6.773 1.00 97.56 205 PHE A N 1
ATOM 1620 C CA . PHE A 1 205 ? 1.983 -3.468 8.008 1.00 97.56 205 PHE A CA 1
ATOM 1621 C C . PHE A 1 205 ? 0.626 -2.773 8.156 1.00 97.56 205 PHE A C 1
ATOM 1623 O O . PHE A 1 205 ? 0.116 -2.737 9.272 1.00 97.56 205 PHE A O 1
ATOM 1630 N N . VAL A 1 206 ? 0.006 -2.304 7.065 1.00 98.44 206 VAL A N 1
ATOM 1631 C CA . VAL A 1 206 ? -1.303 -1.629 7.124 1.00 98.44 206 VAL A CA 1
ATOM 1632 C C . VAL A 1 206 ? -2.400 -2.586 7.592 1.00 98.44 206 VAL A C 1
ATOM 1634 O O . VAL A 1 206 ? -3.169 -2.252 8.489 1.00 98.44 206 VAL A O 1
ATOM 1637 N N . VAL A 1 207 ? -2.449 -3.807 7.053 1.00 98.00 207 VAL A N 1
ATOM 1638 C CA . VAL A 1 207 ? -3.424 -4.830 7.471 1.00 98.00 207 VAL A CA 1
ATOM 1639 C C . VAL A 1 207 ? -3.178 -5.273 8.915 1.00 98.00 207 VAL A C 1
ATOM 1641 O O . VAL A 1 207 ? -4.126 -5.520 9.661 1.00 98.00 207 VAL A O 1
ATOM 1644 N N . LYS A 1 208 ? -1.915 -5.345 9.349 1.00 97.44 208 LYS A N 1
ATOM 1645 C CA . LYS A 1 208 ? -1.597 -5.673 10.743 1.00 97.44 208 LYS A CA 1
ATOM 1646 C C . LYS A 1 208 ? -2.044 -4.573 11.705 1.00 97.44 208 LYS A C 1
ATOM 1648 O O . LYS A 1 208 ? -2.628 -4.880 12.742 1.00 97.44 208 LYS A O 1
ATOM 1653 N N . ASP A 1 209 ? -1.819 -3.314 11.344 1.00 97.12 209 ASP A N 1
ATOM 1654 C CA . ASP A 1 209 ? -2.273 -2.164 12.125 1.00 97.12 209 ASP A CA 1
ATOM 1655 C C . ASP A 1 209 ? -3.801 -2.093 12.175 1.00 97.12 209 ASP A C 1
ATOM 1657 O O . ASP A 1 209 ? -4.361 -1.874 13.247 1.00 97.12 209 ASP A O 1
ATOM 1661 N N . LEU A 1 210 ? -4.483 -2.384 11.062 1.00 97.62 210 LEU A N 1
ATOM 1662 C CA . LEU A 1 210 ? -5.939 -2.515 11.019 1.00 97.62 210 LEU A CA 1
ATOM 1663 C C . LEU A 1 210 ? -6.450 -3.543 12.036 1.00 97.62 210 LEU A C 1
ATOM 1665 O O . LEU A 1 210 ? -7.412 -3.272 12.751 1.00 97.62 210 LEU A O 1
ATOM 1669 N N . GLY A 1 211 ? -5.793 -4.701 12.140 1.00 96.75 211 GLY A N 1
ATOM 1670 C CA . GLY A 1 211 ? -6.135 -5.716 13.138 1.00 96.75 211 GLY A CA 1
ATOM 1671 C C . GLY A 1 211 ? -6.009 -5.202 14.577 1.00 96.75 211 GLY A C 1
ATOM 1672 O O . GLY A 1 211 ? -6.899 -5.432 15.393 1.00 96.75 211 GLY A O 1
ATOM 1673 N N . ILE A 1 212 ? -4.945 -4.449 14.878 1.00 95.19 212 ILE A N 1
ATOM 1674 C CA . ILE A 1 212 ? -4.731 -3.839 16.203 1.00 95.19 212 ILE A CA 1
ATOM 1675 C C . ILE A 1 212 ? -5.806 -2.783 16.500 1.00 95.19 212 ILE A C 1
ATOM 1677 O O . ILE A 1 212 ? -6.340 -2.726 17.610 1.00 95.19 212 ILE A O 1
ATOM 1681 N N . LEU A 1 213 ? -6.140 -1.950 15.514 1.00 95.06 213 LEU A N 1
ATOM 1682 C CA . LEU A 1 213 ? -7.185 -0.936 15.634 1.00 95.06 213 LEU A CA 1
ATOM 1683 C C . LEU A 1 213 ? -8.561 -1.579 15.846 1.00 95.06 213 LEU A C 1
ATOM 1685 O O . LEU A 1 213 ? -9.321 -1.124 16.702 1.00 95.06 213 LEU A O 1
ATOM 1689 N N . ALA A 1 214 ? -8.870 -2.657 15.125 1.00 94.62 214 ALA A N 1
ATOM 1690 C CA . ALA A 1 214 ? -10.121 -3.391 15.277 1.00 94.62 214 ALA A CA 1
ATOM 1691 C C . ALA A 1 214 ? -10.247 -4.032 16.666 1.00 94.62 214 ALA A C 1
ATOM 1693 O O . ALA A 1 214 ? -11.266 -3.840 17.327 1.00 94.62 214 ALA A O 1
ATOM 1694 N N . ASP A 1 215 ? -9.199 -4.702 17.155 1.00 93.38 215 ASP A N 1
ATOM 1695 C CA . ASP A 1 215 ? -9.163 -5.256 18.516 1.00 93.38 215 ASP A CA 1
ATOM 1696 C C . ASP A 1 215 ? -9.388 -4.165 19.577 1.00 93.38 215 ASP A C 1
ATOM 1698 O O . ASP A 1 215 ? -10.205 -4.320 20.489 1.00 93.38 215 ASP A O 1
ATOM 1702 N N . LYS A 1 216 ? -8.728 -3.009 19.423 1.00 91.06 216 LYS A N 1
ATOM 1703 C CA . LYS A 1 216 ? -8.921 -1.873 20.332 1.00 91.06 216 LYS A CA 1
ATOM 1704 C C . LYS A 1 216 ? -10.349 -1.327 20.282 1.00 91.06 216 LYS A C 1
ATOM 1706 O O . LYS A 1 216 ? -10.883 -0.960 21.330 1.00 91.06 216 LYS A O 1
ATOM 1711 N N . TYR A 1 217 ? -10.952 -1.268 19.097 1.00 88.38 217 TYR A N 1
ATOM 1712 C CA . TYR A 1 217 ? -12.313 -0.773 18.904 1.00 88.38 217 TYR A CA 1
ATOM 1713 C C . TYR A 1 217 ? -13.345 -1.692 19.572 1.00 88.38 217 TYR A C 1
ATOM 1715 O O . TYR A 1 217 ? -14.203 -1.216 20.311 1.00 88.38 217 TYR A O 1
ATOM 1723 N N . VAL A 1 218 ? -13.207 -3.011 19.400 1.00 89.06 218 VAL A N 1
ATOM 1724 C CA . VAL A 1 218 ? -14.087 -4.011 20.032 1.00 89.06 218 VAL A CA 1
ATOM 1725 C C . VAL A 1 218 ? -14.003 -3.937 21.559 1.00 89.06 218 VAL A C 1
ATOM 1727 O O . VAL A 1 218 ? -15.033 -3.910 22.229 1.00 89.06 218 VAL A O 1
ATOM 1730 N N . LYS A 1 219 ? -12.792 -3.814 22.119 1.00 88.62 219 LYS A N 1
ATOM 1731 C CA . LYS A 1 219 ? -12.588 -3.653 23.572 1.00 88.62 219 LYS A CA 1
ATOM 1732 C C . LYS A 1 219 ? -13.187 -2.363 24.134 1.00 88.62 219 LYS A C 1
ATOM 1734 O O . LYS A 1 219 ? -13.602 -2.342 25.284 1.00 88.62 219 LYS A O 1
ATOM 1739 N N . LYS A 1 220 ? -13.240 -1.277 23.356 1.00 83.94 220 LYS A N 1
ATOM 1740 C CA . LYS A 1 220 ? -13.965 -0.060 23.767 1.00 83.94 220 LYS A CA 1
ATOM 1741 C C . LYS A 1 220 ? -15.472 -0.317 23.830 1.00 83.94 220 LYS A C 1
ATOM 1743 O O . LYS A 1 220 ? -16.102 0.087 24.797 1.00 83.94 220 LYS A O 1
ATOM 1748 N N . GLY A 1 221 ? -16.017 -1.043 22.854 1.00 80.31 221 GLY A N 1
ATOM 1749 C CA . GLY A 1 221 ? -17.442 -1.374 22.799 1.00 80.31 221 GLY A CA 1
ATOM 1750 C C . GLY A 1 221 ? -17.944 -2.196 23.990 1.00 80.31 221 GLY A C 1
ATOM 1751 O O . GLY A 1 221 ? -19.063 -1.982 24.440 1.00 80.31 221 GLY A O 1
ATOM 1752 N N . SER A 1 222 ? -17.119 -3.082 24.563 1.00 76.75 222 SER A N 1
ATOM 1753 C CA . SER A 1 222 ? -17.513 -3.832 25.7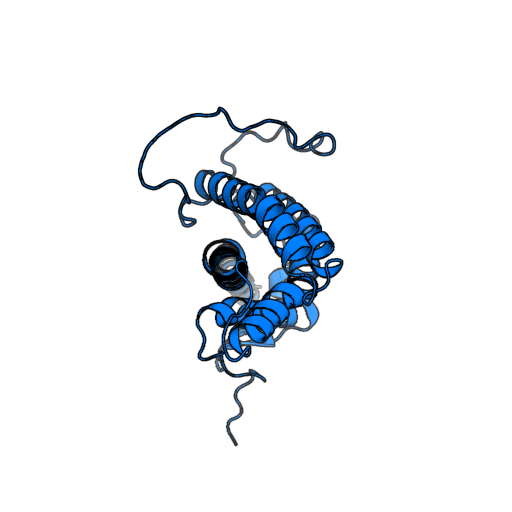68 1.00 76.75 222 SER A CA 1
ATOM 1754 C C . SER A 1 222 ? -17.721 -2.948 26.999 1.00 76.75 222 SER A C 1
ATOM 1756 O O . SER A 1 222 ? -18.494 -3.321 27.873 1.00 76.75 222 SER A O 1
ATOM 1758 N N . HIS A 1 223 ? -17.073 -1.780 27.065 1.00 75.12 223 HIS A N 1
ATOM 1759 C CA . HIS A 1 223 ? -17.275 -0.841 28.171 1.00 75.12 223 HIS A CA 1
ATOM 1760 C C . HIS A 1 223 ? -18.633 -0.129 28.100 1.00 75.12 223 HIS A C 1
ATOM 1762 O O . HIS A 1 223 ? -19.175 0.212 29.144 1.00 75.12 223 HIS A O 1
ATOM 1768 N N . TRP A 1 224 ? -19.229 0.009 26.909 1.00 73.31 224 TRP A N 1
ATOM 1769 C CA . TRP A 1 224 ? -20.569 0.594 26.739 1.00 73.31 224 TRP A CA 1
ATOM 1770 C C . TRP A 1 224 ? -21.694 -0.270 27.316 1.00 73.31 224 TRP A C 1
ATOM 1772 O O . TRP A 1 224 ? -22.808 0.205 27.463 1.00 73.31 224 TRP A O 1
ATOM 1782 N N . ILE A 1 225 ? -21.425 -1.548 27.602 1.00 70.75 225 ILE A N 1
ATOM 1783 C CA . ILE A 1 225 ? -22.391 -2.451 28.248 1.00 70.75 225 ILE A CA 1
ATOM 1784 C C . ILE A 1 225 ? -22.373 -2.261 29.776 1.00 70.75 225 ILE A C 1
ATOM 1786 O O . ILE A 1 225 ? -23.309 -2.659 30.462 1.00 70.75 225 ILE A O 1
ATOM 1790 N N . THR A 1 226 ? -21.296 -1.686 30.316 1.00 70.62 226 THR A N 1
ATOM 1791 C CA . THR A 1 226 ? -21.073 -1.508 31.760 1.00 70.62 226 THR A CA 1
ATOM 1792 C C . THR A 1 226 ? -21.279 -0.073 32.250 1.00 70.62 226 THR A C 1
ATOM 1794 O O . THR A 1 226 ? -21.112 0.170 33.443 1.00 70.62 226 THR A O 1
ATOM 1797 N N . GLU A 1 227 ? -21.602 0.854 31.345 1.00 51.34 227 GLU A N 1
ATOM 1798 C CA . GLU A 1 227 ? -22.091 2.210 31.646 1.00 51.34 227 GLU A CA 1
ATOM 1799 C C . GLU A 1 227 ? -23.624 2.222 31.659 1.00 51.34 227 GLU A C 1
ATOM 1801 O O . GLU A 1 227 ? -24.187 2.877 32.563 1.00 51.34 227 GLU A O 1
#

Radius of gyration: 19.28 Å; chains: 1; bounding box: 55×32×61 Å

Organism: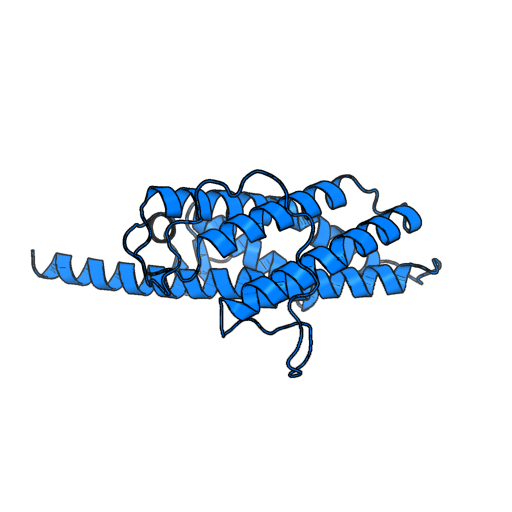 NCBI:txid44941

Secondary structure (DSSP, 8-state):
----S-SSPPPSSGGGHHHHHHHHHHHHHHT-EEEETTEEE-HHHHS-SS---TTHHHHHHHHHHHHHHHHHHHTS-SS-HHHHHHHHHHHHHHHHHHHHHHHHH-TTSPPSS-S------------SS-TTSTT--S---PPPPHHHHHHHHHHHHHHHHHTHHHHHHHHHHHH-SS--STTHHHHHHHHHHHHHHIIIIIIHHHHHHHHHHHHHHHHHHHHTT--

Foldseek 3Di:
DPQQQDPDDADPDLLCRLLSLLVQLLCCQPQWTDSGSPDTRHNVLLLDWFFQAFPLVLLLVLLVLLLVLLVQLVVDDLVPLVVNLVSLVVCQVVLLVSLQVVCVRPVQRDHPPPPDDDDPPPDDDPDDDCVPPDPPPDSDSDIGDSVSSVSSSVSSSSSSVRCVSLVVSLVVLVPDDDDPDPCSVVSNVSSSVVSCSSVRPVSVSSVVSSVSSVVVVVVVVVVVVVD

Sequence (227 aa):
MTNSGISEFPPNDVHLKPFWLMRLLERTMTTGGYLTPKLYIPRNLWLQGHAKLASIDAKISSCDVVLNCLLKLSKTSVDDMDVLMKVLEGIEPIIEGLQNSLARKLSYVESTNGKGRQSTSSLMNWGSKLSRGLDKMGINNATIRSEEANEYVDVLLKVFQNVDVVEKYIRHFGSMKAPYHANHSRIVTRLFKFADYFGNVLCRFVVKDLGILADKYVKKGSHWITE

pLDDT: mean 85.94, std 17.86, range [37.16, 98.75]